Protein 4UZG (pdb70)

Secondary structure (DSSP, 8-state):
--EEES-S---TTPEEEEEEEEEEE-SEETTEEP-EEEEEEEPPPTTTEEE-TT--EEEEE-TT--EEE-EE-SSSSTTEEEEEEETTEEEEEEE-BSSS----BSS-SSEEEEEEEEEEE-TTPPPSSS--GGGEEEEEEEETT------EEEE---EEEEEEEEETTT--B----EEEEE-TTS-EEE--STT--EEE-STTPPPEE--TTSEEEEEEE-SEEEEEEEEEPPTTBPPPSS-EEEEESTT--SEETTEEEEE--EEEE-B-TTTT-

Sequence (277 aa):
GGKTVDQKTYSVGDTVKKYTITTYKNAVNYHHGTEKVYQYVIKDTMPSSASVVDLNEGSYEVTIITDGSSGNITTLTQGSEKATGKYNLLEENNNNFTITIPWAATNTPDDFFYKGINTITVTYTGVLKSGAKPGSADDLPENTNIATINPNTSSNDDPGQKVTVVRDGQITIKKIDGSTKASSLQGAIFVLKNATGQFLNFNDTNNVEWGTEANATEYTTGADGIITITGLKEGTYYLVEKKAPLGYNLLDNSQKVILGDGATDTTNSDNNLLVNPTVENNKGTELPS

Nearest PDB structures (foldseek):
  4uzg-assembly1_A  TM=1.004E+00  e=1.609E-53  Streptococcus agalactiae A909
  5xcc-assembly2_B  TM=6.336E-01  e=1.782E-15  Clostridium perfringens str. 13
  6ixy-assembly3_C  TM=6.027E-01  e=1.890E-13  Clostridium perfringens SM101
  5j4m-assembly3_C  TM=4.408E-01  e=1.043E-0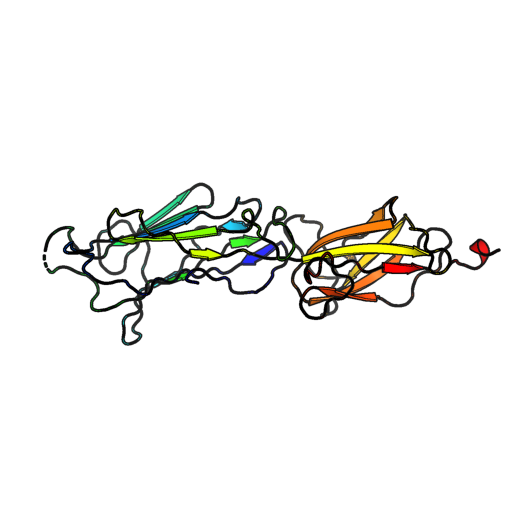8  Lacticaseibacillus rhamnosus GG
  5hts-assembly1_A  TM=4.234E-01  e=7.666E-09  Lacticaseibacillus rhamnosus GG

Organism: Streptococcus agalactiae serotype Ia (strain ATCC 27591 / A909 / CDC SS700) (NCBI:txid205921)

CATH classification: 2.60.40.740 (+1 more: 2.60.40.10)

Structure (mmCIF, N/CA/C/O backbone):
data_4UZG
#
_entry.id   4UZG
#
_cell.length_a   47.640
_cell.length_b   53.920
_cell.length_c   54.770
_cell.angle_alpha   90.00
_cell.angle_beta   90.97
_cell.angle_gamma   90.00
#
_symmetry.space_group_name_H-M   'P 1 21 1'
#
loop_
_entity.id
_entity.type
_entity.pdbx_description
1 polymer 'SURFACE PROTEIN SPB1'
2 non-polymer 1,2-ETHANEDIOL
3 non-polymer 'CALCIUM ION'
4 water water
#
loop_
_atom_site.group_PDB
_atom_site.id
_atom_site.type_symbol
_atom_site.label_atom_id
_atom_site.label_alt_id
_atom_site.label_comp_id
_atom_site.label_asym_id
_atom_site.label_entity_id
_atom_site.label_seq_id
_atom_site.pdbx_PDB_ins_code
_atom_site.Cartn_x
_atom_site.Cartn_y
_atom_site.Cartn_z
_atom_site.occupancy
_atom_site.B_iso_or_equiv
_atom_site.auth_seq_id
_atom_site.auth_comp_id
_atom_site.auth_asym_id
_atom_site.auth_atom_id
_atom_site.pdbx_PDB_model_num
ATOM 1 N N . GLY A 1 2 ? 29.863 15.419 46.469 1.00 32.71 185 GLY A N 1
ATOM 2 C CA . GLY A 1 2 ? 31.003 15.178 45.606 1.00 24.07 185 GLY A CA 1
ATOM 3 C C . GLY A 1 2 ? 30.644 15.238 44.132 1.00 17.64 185 GLY A C 1
ATOM 4 O O . GLY A 1 2 ? 29.654 15.868 43.750 1.00 19.74 185 GLY A O 1
ATOM 7 N N . GLY A 1 3 ? 31.466 14.584 43.312 1.00 15.30 186 GLY A N 1
ATOM 8 C CA . GLY A 1 3 ? 31.330 14.582 41.856 1.00 11.94 186 GLY A CA 1
ATOM 9 C C . GLY A 1 3 ? 30.335 13.586 41.293 1.00 10.59 186 GLY A C 1
ATOM 10 O O . GLY A 1 3 ? 30.097 13.568 40.106 1.00 15.99 186 GLY A O 1
ATOM 14 N N . LYS A 1 4 ? 29.739 12.767 42.139 1.00 7.25 187 LYS A N 1
ATOM 15 C CA . LYS A 1 4 ? 28.674 11.867 41.736 1.00 6.53 187 LYS A CA 1
ATOM 16 C C . LYS A 1 4 ? 27.483 12.179 42.643 1.00 6.79 187 LYS A C 1
ATOM 17 O O . LYS A 1 4 ? 27.607 12.111 43.871 1.00 8.10 187 LYS A O 1
ATOM 36 N N . THR A 1 5 ? 26.352 12.530 42.036 1.00 6.91 188 THR A N 1
ATOM 37 C CA . THR A 1 5 ? 25.159 12.925 42.784 1.00 7.07 188 THR A CA 1
ATOM 38 C C . THR A 1 5 ? 23.918 12.248 42.223 1.00 7.26 188 THR A C 1
ATOM 39 O O . THR A 1 5 ? 23.941 11.708 41.110 1.00 7.61 188 THR A O 1
ATOM 50 N N . VAL A 1 6 ? 22.851 12.260 43.020 1.00 7.27 189 VAL A N 1
ATOM 51 C CA . VAL A 1 6 ? 21.533 11.803 42.596 1.00 7.08 189 VAL A CA 1
ATOM 52 C C . VAL A 1 6 ? 20.540 12.942 42.777 1.00 7.61 189 VAL A C 1
ATOM 53 O O . VAL A 1 6 ? 20.792 13.877 43.551 1.00 8.92 189 VAL A O 1
ATOM 66 N N . ASP A 1 7 ? 19.386 12.836 42.118 1.00 7.35 190 ASP A N 1
ATOM 67 C CA . ASP A 1 7 ? 18.450 13.928 42.053 1.00 7.30 190 ASP A CA 1
ATOM 68 C C . ASP A 1 7 ? 17.536 14.084 43.261 1.00 8.06 190 ASP A C 1
ATOM 69 O O . ASP A 1 7 ? 16.927 15.137 43.400 1.00 10.49 190 ASP A O 1
ATOM 78 N N . GLN A 1 8 ? 17.417 13.071 44.111 1.00 7.58 191 GLN A N 1
ATOM 79 C CA . GLN A 1 8 ? 16.544 13.151 45.288 1.00 7.65 191 GLN A CA 1
ATOM 80 C C . GLN A 1 8 ? 17.280 12.630 46.497 1.00 7.69 191 GLN A C 1
ATOM 81 O O . GLN A 1 8 ? 18.103 11.710 46.399 1.00 8.97 191 GLN A O 1
ATOM 95 N N . LYS A 1 9 ? 16.928 13.147 47.672 1.00 8.08 192 LYS A N 1
ATOM 96 C CA . LYS A 1 9 ? 17.512 12.688 48.918 1.00 8.84 192 LYS A CA 1
ATOM 97 C C . LYS A 1 9 ? 17.108 11.253 49.268 1.00 8.27 192 LYS A C 1
ATOM 98 O O . LYS A 1 9 ? 17.875 10.519 49.886 1.00 9.25 192 LYS A O 1
ATOM 117 N N . THR A 1 10 ? 15.883 10.875 48.907 1.00 6.64 193 THR A N 1
ATOM 118 C CA . THR A 1 10 ? 15.365 9.523 49.122 1.00 6.34 193 THR A CA 1
ATOM 119 C C . THR A 1 10 ? 14.446 9.163 47.982 1.00 5.74 193 THR A C 1
ATOM 120 O O . THR A 1 10 ? 13.975 10.030 47.230 1.00 6.43 193 THR A O 1
ATOM 131 N N . TYR A 1 11 ? 14.157 7.871 47.884 1.00 5.67 194 TYR A N 1
ATOM 132 C CA . TYR A 1 11 ? 13.333 7.296 46.834 1.00 5.51 194 TYR A CA 1
ATOM 133 C C . TYR A 1 11 ? 12.449 6.211 47.412 1.00 5.46 194 TYR A C 1
ATOM 134 O O . TYR A 1 11 ? 12.753 5.643 48.454 1.00 6.47 194 TYR A O 1
ATOM 152 N N . SER A 1 12 ? 11.379 5.893 46.707 1.00 5.29 195 SER A N 1
ATOM 153 C CA . SER A 1 12 ? 10.656 4.641 46.910 1.00 5.29 195 SER A CA 1
ATOM 154 C C . SER A 1 12 ? 11.171 3.599 45.930 1.00 5.19 195 SER A C 1
ATOM 155 O O . SER A 1 12 ? 11.578 3.908 44.807 1.00 5.45 195 SER A O 1
ATOM 163 N N . VAL A 1 13 ? 11.133 2.334 46.359 1.00 5.22 196 VAL A N 1
ATOM 164 C CA . VAL A 1 13 ? 11.413 1.216 45.475 1.00 5.11 196 VAL A CA 1
ATOM 165 C C . VAL A 1 13 ? 10.569 1.345 44.208 1.00 4.76 196 VAL A C 1
ATOM 166 O O . VAL A 1 13 ? 9.374 1.644 44.266 1.00 5.35 196 VAL A O 1
ATOM 179 N N . GLY A 1 14 ? 11.215 1.165 43.066 1.00 4.87 197 GLY A N 1
ATOM 180 C CA . GLY A 1 14 ? 10.618 1.335 41.755 1.00 5.48 197 GLY A CA 1
ATOM 181 C C . GLY A 1 14 ? 10.846 2.695 41.113 1.00 5.27 197 GLY A C 1
ATOM 182 O O . GLY A 1 14 ? 10.604 2.851 39.909 1.00 5.87 197 GLY A O 1
ATOM 186 N N . ASP A 1 15 ? 11.312 3.664 41.894 1.00 5.10 198 ASP A N 1
ATOM 187 C CA . ASP A 1 15 ? 11.544 5.005 41.361 1.00 6.05 198 ASP A CA 1
ATOM 188 C C . ASP A 1 15 ? 12.754 5.017 40.411 1.00 4.99 198 ASP A C 1
ATOM 189 O O . ASP A 1 15 ? 13.705 4.243 40.531 1.00 5.85 198 ASP A O 1
ATOM 198 N N . THR A 1 16 ? 12.692 5.954 39.483 1.00 5.72 199 THR A N 1
ATOM 199 C CA . THR A 1 16 ? 13.829 6.299 38.641 1.00 6.10 199 THR A CA 1
ATOM 200 C C . THR A 1 16 ? 14.773 7.204 39.430 1.00 5.90 199 THR A C 1
ATOM 201 O O . THR A 1 16 ? 14.365 8.253 39.949 1.00 7.60 199 THR A O 1
ATOM 212 N N . VAL A 1 17 ? 16.031 6.790 39.507 1.00 5.62 200 VAL A N 1
ATOM 213 C CA . VAL A 1 17 ? 17.111 7.537 40.113 1.00 5.97 200 VAL A CA 1
ATOM 214 C C . VAL A 1 17 ? 17.906 8.187 38.992 1.00 5.52 200 VAL A C 1
ATOM 215 O O . VAL A 1 17 ? 18.386 7.498 38.099 1.00 6.66 200 VAL A O 1
ATOM 228 N N A LYS A 1 18 ? 18.017 9.518 38.994 0.53 5.95 201 LYS A N 1
ATOM 229 N N B LYS A 1 18 ? 18.075 9.506 39.050 0.47 6.06 201 LYS A N 1
ATOM 230 C CA A LYS A 1 18 ? 18.875 10.190 38.013 0.53 6.31 201 LYS A CA 1
ATOM 231 C CA B LYS A 1 18 ? 18.824 10.236 38.029 0.47 7.20 201 LYS A CA 1
ATOM 232 C C A LYS A 1 18 ? 20.191 10.538 38.655 0.53 6.12 201 LYS A C 1
ATOM 233 C C B LYS A 1 18 ? 20.190 10.613 38.600 0.47 6.38 201 LYS A C 1
ATOM 234 O O A LYS A 1 18 ? 20.247 11.264 39.662 0.53 6.22 201 LYS A O 1
ATOM 235 O O B LYS A 1 18 ? 20.273 11.430 39.534 0.47 6.18 201 LYS A O 1
ATOM 272 N N . TYR A 1 19 ? 21.238 9.974 38.068 1.00 5.96 202 TYR A N 1
ATOM 273 C CA . TYR A 1 19 ? 22.609 10.177 38.491 1.00 5.69 202 TYR A CA 1
ATOM 274 C C . TYR A 1 19 ? 23.313 11.206 37.615 1.00 6.11 202 TYR A C 1
ATOM 275 O O . TYR A 1 19 ? 23.071 11.269 36.404 1.00 7.06 202 TYR A O 1
ATOM 294 N N . THR A 1 20 ? 24.213 11.968 38.227 1.00 6.19 203 THR A N 1
ATOM 295 C CA . THR A 1 20 ? 25.073 12.898 37.523 1.00 6.55 203 THR A CA 1
ATOM 296 C C . THR A 1 20 ? 26.518 12.695 37.966 1.00 6.44 203 THR A C 1
ATOM 297 O O . THR A 1 20 ? 26.805 12.740 39.163 1.00 7.89 203 THR A O 1
ATOM 308 N N . ILE A 1 21 ? 27.399 12.465 36.995 1.00 6.25 204 ILE A N 1
ATOM 309 C CA . ILE A 1 21 ? 28.837 12.397 37.233 1.00 6.49 204 ILE A CA 1
ATOM 310 C C . ILE A 1 21 ? 29.433 13.659 36.622 1.00 6.74 204 ILE A C 1
ATOM 311 O O . ILE A 1 21 ? 29.200 13.943 35.447 1.00 7.27 204 ILE A O 1
ATOM 327 N N . THR A 1 22 ? 30.204 14.405 37.392 1.00 8.55 205 THR A N 1
ATOM 328 C CA A THR A 1 22 ? 30.822 15.600 36.857 0.19 9.82 205 THR A CA 1
ATOM 329 C CA B THR A 1 22 ? 30.798 15.677 36.960 0.81 10.03 205 THR A CA 1
ATOM 330 C C . THR A 1 22 ? 32.311 15.615 37.187 1.00 10.31 205 THR A C 1
ATOM 331 O O . THR A 1 22 ? 32.749 15.242 38.290 1.00 13.91 205 THR A O 1
ATOM 352 N N . TYR A 1 23 ? 33.093 16.004 36.178 1.00 9.05 206 TYR A N 1
ATOM 353 C CA . TYR A 1 23 ? 34.543 16.061 36.271 1.00 8.71 206 TYR A CA 1
ATOM 354 C C . TYR A 1 23 ? 34.967 17.395 35.687 1.00 8.11 206 TYR A C 1
ATOM 355 O O . TYR A 1 23 ? 34.800 17.649 34.505 1.00 7.84 206 TYR A O 1
ATOM 373 N N . LYS A 1 24 ? 35.522 18.247 36.532 1.00 9.24 207 LYS A N 1
ATOM 374 C CA . LYS A 1 24 ? 35.793 19.629 36.173 1.00 11.08 207 LYS A CA 1
ATOM 375 C C . LYS A 1 24 ? 37.185 19.895 35.683 1.00 14.24 207 LYS A C 1
ATOM 376 O O . LYS A 1 24 ? 37.498 21.017 35.266 1.00 16.19 207 LYS A O 1
ATOM 395 N N . ASN A 1 25 ? 38.043 18.913 35.705 1.00 13.54 208 ASN A N 1
ATOM 396 C CA . ASN A 1 25 ? 39.417 19.248 35.361 1.00 12.96 208 ASN A CA 1
ATOM 397 C C . ASN A 1 25 ? 39.904 18.769 33.999 1.00 16.31 208 ASN A C 1
ATOM 398 O O . ASN A 1 25 ? 41.081 18.451 33.863 1.00 15.55 208 ASN A O 1
ATOM 409 N N . ALA A 1 26 ? 39.051 18.775 32.971 1.00 11.20 209 ALA A N 1
ATOM 410 C CA . ALA A 1 26 ? 39.438 18.097 31.742 1.00 9.17 209 ALA A CA 1
ATOM 411 C C . ALA A 1 26 ? 40.214 19.044 30.835 1.00 8.66 209 ALA A C 1
ATOM 412 O O . ALA A 1 26 ? 39.644 19.972 30.260 1.00 10.58 209 ALA A O 1
ATOM 419 N N . VAL A 1 27 ? 41.525 18.807 30.750 1.00 8.61 210 VAL A N 1
ATOM 420 C CA . VAL A 1 27 ? 42.446 19.612 29.955 1.00 8.77 210 VAL A CA 1
ATOM 421 C C . VAL A 1 27 ? 43.246 18.709 29.016 1.00 7.74 210 VAL A C 1
ATOM 422 O O . VAL A 1 27 ? 43.103 17.486 29.003 1.00 8.80 210 VAL A O 1
ATOM 435 N N . ASN A 1 28 ? 44.109 19.319 28.212 1.00 8.35 211 ASN A N 1
ATOM 436 C CA . ASN A 1 28 ? 44.771 18.625 27.126 1.00 8.05 211 ASN A CA 1
ATOM 437 C C . ASN A 1 28 ? 46.101 17.957 27.495 1.00 8.57 211 ASN A C 1
ATOM 438 O O . ASN A 1 28 ? 46.585 17.137 26.730 1.00 8.97 211 ASN A O 1
ATOM 449 N N . TYR A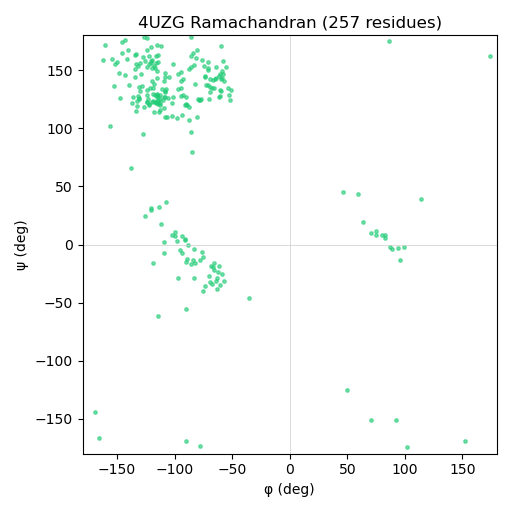 1 29 ? 46.651 18.272 28.669 1.00 12.47 212 TYR A N 1
ATOM 450 C CA . TYR A 1 29 ? 47.878 17.629 29.174 1.00 15.93 212 TYR A CA 1
ATOM 451 C C . TYR A 1 29 ? 47.714 17.131 30.611 1.00 19.51 212 TYR A C 1
ATOM 452 O O . TYR A 1 29 ? 47.019 17.737 31.418 1.00 21.05 212 TYR A O 1
ATOM 470 N N A HIS A 1 30 ? 48.378 16.016 30.911 0.59 20.81 213 HIS A N 1
ATOM 471 N N B HIS A 1 30 ? 48.349 16.009 30.922 0.41 22.62 213 HIS A N 1
ATOM 472 C CA A HIS A 1 30 ? 48.389 15.423 32.248 0.59 25.62 213 HIS A CA 1
ATOM 473 C CA B HIS A 1 30 ? 48.408 15.541 32.300 0.41 27.30 213 HIS A CA 1
ATOM 474 C C A HIS A 1 30 ? 49.830 15.054 32.548 0.59 27.14 213 HIS A C 1
ATOM 475 C C B HIS A 1 30 ? 49.796 15.044 32.592 0.41 28.18 213 HIS A C 1
ATOM 476 O O A HIS A 1 30 ? 50.373 14.129 31.940 0.59 27.12 213 HIS A O 1
ATOM 477 O O B HIS A 1 30 ? 50.258 14.042 32.044 0.41 28.57 213 HIS A O 1
ATOM 504 N N . GLY A 1 31 ? 50.459 15.787 33.463 1.00 28.12 214 GLY A N 1
ATOM 505 C CA . GLY A 1 31 ? 51.888 15.684 33.624 1.00 30.68 214 GLY A CA 1
ATOM 506 C C . GLY A 1 31 ? 52.402 16.359 32.368 1.00 32.06 214 GLY A C 1
ATOM 507 O O . GLY A 1 31 ? 51.907 17.429 31.980 1.00 33.10 214 GLY A O 1
ATOM 512 N N . THR A 1 32 ? 53.355 15.711 31.712 1.00 31.27 215 THR A N 1
ATOM 513 C CA . THR A 1 32 ? 53.897 16.189 30.446 1.00 29.66 215 THR A CA 1
ATOM 514 C C . THR A 1 32 ? 53.306 15.386 29.279 1.00 26.86 215 THR A C 1
ATOM 515 O O . THR A 1 32 ? 53.733 15.539 28.133 1.00 27.40 215 THR A O 1
ATOM 526 N N . GLU A 1 33 ? 52.312 14.546 29.569 1.00 23.55 216 GLU A N 1
ATOM 527 C CA . GLU A 1 33 ? 51.734 13.673 28.556 1.00 20.82 216 GLU A CA 1
ATOM 528 C C . GLU A 1 33 ? 50.503 14.295 27.914 1.00 15.19 216 GLU A C 1
ATOM 529 O O . GLU A 1 33 ? 49.624 14.824 28.591 1.00 15.65 216 GLU A O 1
ATOM 541 N N . LYS A 1 34 ? 50.448 14.208 26.600 1.00 12.60 217 LYS A N 1
ATOM 542 C CA . LYS A 1 34 ? 49.264 14.586 25.861 1.00 10.98 217 LYS A CA 1
ATOM 543 C C . LYS A 1 34 ? 48.092 13.707 26.304 1.00 10.32 217 LYS A C 1
ATOM 544 O O . LYS A 1 34 ? 48.238 12.477 26.397 1.00 11.22 217 LYS A O 1
ATOM 563 N N . VAL A 1 35 ? 46.939 14.328 26.573 1.00 8.92 218 VAL A N 1
ATOM 564 C CA . VAL A 1 35 ? 45.728 13.578 26.873 1.00 8.66 218 VAL A CA 1
ATOM 565 C C . VAL A 1 35 ? 44.991 13.282 25.578 1.00 8.68 218 VAL A C 1
ATOM 566 O O . VAL A 1 35 ? 44.552 14.191 24.863 1.00 10.36 218 VAL A O 1
ATOM 579 N N . TYR A 1 36 ? 44.821 11.995 25.304 1.00 8.40 219 TYR A N 1
ATOM 580 C CA . TYR A 1 36 ? 44.111 11.561 24.100 1.00 8.43 219 TYR A CA 1
ATOM 581 C C . TYR A 1 36 ? 42.737 10.940 24.409 1.00 8.03 219 TYR A C 1
ATOM 582 O O . TYR A 1 36 ? 41.967 10.696 23.477 1.00 8.67 219 TYR A O 1
ATOM 600 N N . GLN A 1 37 ? 42.409 10.717 25.684 1.00 7.59 220 GLN A N 1
ATOM 601 C CA . GLN A 1 37 ? 41.074 10.264 26.059 1.00 7.95 220 GLN A CA 1
ATOM 602 C C . GLN A 1 37 ? 40.836 10.509 27.525 1.00 7.11 220 GLN A C 1
ATOM 603 O O . GLN A 1 37 ? 41.786 10.615 28.295 1.00 7.46 220 GLN A O 1
ATOM 617 N N . TYR A 1 38 ? 39.559 10.560 27.893 1.00 6.44 221 TYR A N 1
ATOM 618 C CA . TYR A 1 38 ? 39.133 10.416 29.284 1.00 7.05 221 TYR A CA 1
ATOM 619 C C . TYR A 1 38 ? 38.251 9.183 29.375 1.00 6.58 221 TYR A C 1
ATOM 620 O O . TYR A 1 38 ? 37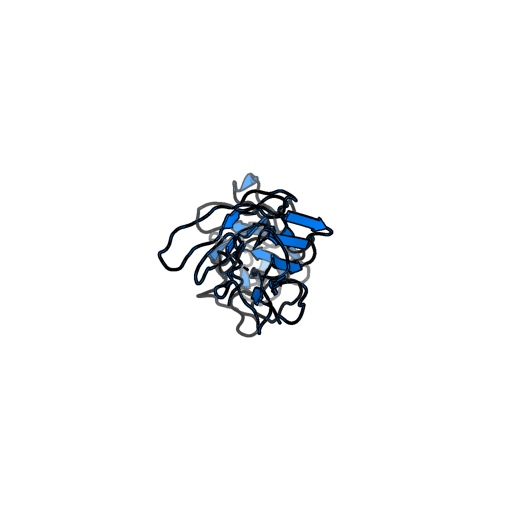.394 8.966 28.520 1.00 8.13 221 TYR A O 1
ATOM 638 N N . VAL A 1 39 ? 38.448 8.401 30.426 1.00 6.91 222 VAL A N 1
ATOM 639 C CA . VAL A 1 39 ? 37.695 7.164 30.643 1.00 6.99 222 VAL A CA 1
ATOM 640 C C . VAL A 1 39 ? 36.888 7.288 31.927 1.00 6.76 222 VAL A C 1
ATOM 641 O O . VAL A 1 39 ? 37.450 7.530 33.007 1.00 7.44 222 VAL A O 1
ATOM 654 N N . ILE A 1 40 ? 35.570 7.121 31.810 1.00 6.86 223 ILE A N 1
ATOM 655 C CA . ILE A 1 40 ? 34.645 7.169 32.933 1.00 7.16 223 ILE A CA 1
ATOM 656 C C . ILE A 1 40 ? 34.156 5.745 33.168 1.00 7.22 223 ILE A C 1
ATOM 657 O O . ILE A 1 40 ? 33.520 5.149 32.304 1.00 9.12 223 ILE A O 1
ATOM 673 N N . LYS A 1 41 ? 34.460 5.205 34.344 1.00 6.90 224 LYS A N 1
ATOM 674 C CA . LYS A 1 41 ? 34.060 3.845 34.700 1.00 7.19 224 LYS A CA 1
ATOM 675 C C . LYS A 1 41 ? 33.136 3.905 35.889 1.00 7.39 224 LYS A C 1
ATOM 676 O O . LYS A 1 41 ? 33.468 4.517 36.895 1.00 10.10 224 LYS A O 1
ATOM 695 N N . ASP A 1 42 ? 31.975 3.265 35.799 1.00 6.95 225 ASP A N 1
ATOM 696 C CA . ASP A 1 42 ? 30.973 3.336 36.877 1.00 7.12 225 ASP A CA 1
ATOM 697 C C . ASP A 1 42 ? 30.605 1.927 37.280 1.00 7.12 225 ASP A C 1
ATOM 698 O O . ASP A 1 42 ? 30.119 1.135 36.457 1.00 8.75 225 ASP A O 1
ATOM 707 N N . THR A 1 43 ? 30.885 1.602 38.542 1.00 6.93 226 THR A N 1
ATOM 708 C CA . THR A 1 43 ? 30.503 0.318 39.107 1.00 8.00 226 THR A CA 1
ATOM 709 C C . THR A 1 43 ? 29.257 0.570 39.972 1.00 6.65 226 THR A C 1
ATOM 710 O O . THR A 1 43 ? 29.329 1.234 41.003 1.00 7.25 226 THR A O 1
ATOM 721 N N . MET A 1 44 ? 28.132 0.054 39.500 1.00 6.74 227 MET A N 1
ATOM 722 C CA . MET A 1 44 ? 26.842 0.218 40.156 1.00 6.76 227 MET A CA 1
ATOM 723 C C . MET A 1 44 ? 26.680 -0.823 41.250 1.00 7.43 227 MET A C 1
ATOM 724 O O . MET A 1 44 ? 27.382 -1.835 41.270 1.00 8.13 227 MET A O 1
ATOM 738 N N . PRO A 1 45 ? 25.707 -0.614 42.146 1.00 7.82 228 PRO A N 1
ATOM 739 C CA . PRO A 1 45 ? 25.260 -1.687 43.038 1.00 8.84 228 PRO A CA 1
ATOM 740 C C . PRO A 1 45 ? 24.741 -2.853 42.202 1.00 7.96 228 PRO A C 1
ATOM 741 O O . PRO A 1 45 ? 24.583 -2.779 40.985 1.00 8.24 228 PRO A O 1
ATOM 752 N N . SER A 1 46 ? 24.477 -3.960 42.867 1.00 8.65 229 SER A N 1
ATOM 753 C CA A SER A 1 46 ? 23.829 -5.062 42.186 0.21 9.09 229 SER A CA 1
ATOM 754 C CA B SER A 1 46 ? 23.795 -5.073 42.232 0.79 9.27 229 SER A CA 1
ATOM 755 C C . SER A 1 46 ? 22.520 -4.583 41.546 1.00 8.23 229 SER A C 1
ATOM 756 O O . SER A 1 46 ? 21.831 -3.692 42.068 1.00 7.56 229 SER A O 1
ATOM 771 N N . ALA A 1 47 ? 22.143 -5.219 40.436 1.00 8.18 230 ALA A N 1
ATOM 772 C CA . ALA A 1 47 ? 20.907 -4.879 39.758 1.00 8.68 230 ALA A CA 1
ATOM 773 C C . ALA A 1 47 ? 19.671 -5.209 40.615 1.00 8.39 230 ALA A C 1
ATOM 774 O O . ALA A 1 47 ? 18.581 -4.714 40.319 1.00 9.08 230 ALA A O 1
ATOM 781 N N . SER A 1 48 ? 19.840 -6.022 41.664 1.00 8.70 231 SER A N 1
ATOM 782 C CA . SER A 1 48 ? 18.765 -6.278 42.622 1.00 9.65 231 SER A CA 1
ATOM 783 C C . SER A 1 48 ? 18.565 -5.104 43.590 1.00 8.47 231 SER A C 1
ATOM 784 O O . SER A 1 48 ? 17.624 -5.130 44.387 1.00 9.54 231 SER A O 1
ATOM 792 N N . VAL A 1 49 ? 19.444 -4.111 43.524 1.00 7.81 232 VAL A N 1
ATOM 793 C CA . VAL A 1 49 ? 19.422 -2.922 44.369 1.00 7.45 232 VAL A CA 1
ATOM 794 C C . VAL A 1 49 ? 19.146 -1.672 43.536 1.00 6.28 232 VAL A C 1
ATOM 795 O O . VAL A 1 49 ? 18.168 -0.958 43.795 1.00 6.89 232 VAL A O 1
ATOM 808 N N . VAL A 1 50 ? 20.016 -1.346 42.568 1.00 6.38 233 VAL A N 1
ATOM 809 C CA . VAL A 1 50 ? 19.690 -0.324 41.577 1.00 6.62 233 VAL A CA 1
ATOM 810 C C . VAL A 1 50 ? 20.038 -0.899 40.214 1.00 6.07 233 VAL A C 1
ATOM 811 O O . VAL A 1 50 ? 21.197 -1.260 39.959 1.00 7.01 233 VAL A O 1
ATOM 824 N N . ASP A 1 51 ? 19.043 -1.012 39.348 1.00 5.96 234 ASP A N 1
ATOM 825 C CA . ASP A 1 51 ? 19.198 -1.588 38.017 1.00 5.80 234 ASP A CA 1
ATOM 826 C C . ASP A 1 51 ? 19.472 -0.455 37.033 1.00 5.93 234 ASP A C 1
ATOM 827 O O . ASP A 1 51 ? 18.614 0.400 36.798 1.00 6.28 234 ASP A O 1
ATOM 836 N N . LEU A 1 52 ? 20.688 -0.424 36.514 1.00 5.72 235 LEU A N 1
ATOM 837 C CA . LEU A 1 52 ? 21.082 0.571 35.522 1.00 5.70 235 LEU A CA 1
ATOM 838 C C . LEU A 1 52 ? 20.122 0.570 34.343 1.00 5.55 235 LEU A C 1
ATOM 839 O O . LEU A 1 52 ? 19.823 -0.501 33.795 1.00 6.07 235 LEU A O 1
ATOM 855 N N . ASN A 1 53 ? 19.687 1.745 33.894 1.00 5.65 236 ASN A N 1
ATOM 856 C CA . ASN A 1 53 ? 19.007 1.852 32.606 1.00 5.87 236 ASN A CA 1
ATOM 857 C C . ASN A 1 53 ? 20.040 2.006 31.498 1.00 6.11 236 ASN A C 1
ATOM 858 O O . ASN A 1 53 ? 20.547 3.091 31.245 1.00 6.61 236 ASN A O 1
ATOM 869 N N . GLU A 1 54 ? 20.371 0.903 30.860 1.00 5.92 237 GLU A N 1
ATOM 870 C CA . GLU A 1 54 ? 21.314 0.964 29.771 1.00 6.33 237 GLU A CA 1
ATOM 871 C C . GLU A 1 54 ? 20.782 1.909 28.710 1.00 6.80 237 GLU A C 1
ATOM 872 O O . GLU A 1 54 ? 19.564 2.079 28.525 1.00 7.95 237 GLU A O 1
ATOM 884 N N . GLY A 1 55 ? 21.718 2.586 28.059 1.00 7.82 238 GLY A N 1
ATOM 885 C CA . GLY A 1 55 ? 21.371 3.510 27.006 1.00 9.07 238 GLY A CA 1
ATOM 886 C C . GLY A 1 55 ? 20.775 4.833 27.459 1.00 8.41 238 GLY A C 1
ATOM 887 O O . GLY A 1 55 ? 20.290 5.598 26.625 1.00 10.71 238 GLY A O 1
ATOM 891 N N . SER A 1 56 ? 20.821 5.151 28.755 1.00 7.00 239 SER A N 1
ATOM 892 C CA . SER A 1 56 ? 20.152 6.352 29.269 1.00 7.12 239 SER A CA 1
ATOM 893 C C . SER A 1 56 ? 21.073 7.579 29.342 1.00 7.22 239 SER A C 1
ATOM 894 O O . SER A 1 56 ? 20.670 8.605 29.869 1.00 8.02 239 SER A O 1
ATOM 902 N N . TYR A 1 57 ? 22.285 7.475 28.818 1.00 7.42 240 TYR A N 1
ATOM 903 C CA . TYR A 1 57 ? 23.300 8.523 29.032 1.00 7.45 240 TYR A CA 1
ATOM 904 C C . TYR A 1 57 ? 23.048 9.787 28.244 1.00 7.86 240 TYR A C 1
ATOM 905 O O . TYR A 1 57 ? 22.598 9.757 27.092 1.00 9.32 240 TYR A O 1
ATOM 923 N N . GLU A 1 58 ? 23.400 10.899 28.871 1.00 7.37 241 GLU A N 1
ATOM 924 C CA . GLU A 1 58 ? 23.633 12.151 28.169 1.00 7.85 241 GLU A CA 1
ATOM 925 C C . GLU A 1 58 ? 25.051 12.564 28.562 1.00 7.25 241 GLU A C 1
ATOM 926 O O . GLU A 1 58 ? 25.347 12.711 29.753 1.00 8.10 241 GLU A O 1
ATOM 938 N N . VAL A 1 59 ? 25.903 12.745 27.559 1.00 7.32 242 VAL A N 1
ATOM 939 C CA . VAL A 1 59 ? 27.314 13.015 27.779 1.00 6.80 242 VAL A CA 1
ATOM 940 C C . VAL A 1 59 ? 27.625 14.379 27.163 1.00 7.15 242 VAL A C 1
ATOM 941 O O . VAL A 1 59 ? 27.410 14.574 25.968 1.00 7.68 242 VAL A O 1
ATOM 954 N N . THR A 1 60 ? 28.135 15.304 27.971 1.00 6.65 243 THR A N 1
ATOM 955 C CA . THR A 1 60 ? 28.442 16.636 27.494 1.00 7.03 243 THR A CA 1
ATOM 956 C C . THR A 1 60 ? 29.821 17.096 27.951 1.00 6.36 243 THR A C 1
ATOM 957 O O . THR A 1 60 ? 30.355 16.658 28.981 1.00 6.70 243 THR A O 1
ATOM 968 N N . ILE A 1 61 ? 30.351 18.026 27.165 1.00 6.34 244 ILE A N 1
ATOM 969 C CA A ILE A 1 61 ? 31.561 18.759 27.475 0.37 6.58 244 ILE A CA 1
ATOM 970 C CA B ILE A 1 61 ? 31.556 18.758 27.499 0.63 6.51 244 ILE A CA 1
ATOM 971 C C . ILE A 1 61 ? 31.170 20.232 27.543 1.00 6.69 244 ILE A C 1
ATOM 972 O O . ILE A 1 61 ? 30.617 20.765 26.579 1.00 8.14 244 ILE A O 1
ATOM 1003 N N . THR A 1 62 ? 31.467 20.892 28.656 1.00 6.59 245 THR A N 1
ATOM 1004 C CA . THR A 1 62 ? 31.145 22.312 28.840 1.00 6.60 245 THR A CA 1
ATOM 1005 C C . THR A 1 62 ? 32.445 23.076 29.055 1.00 8.05 245 THR A C 1
ATOM 1006 O O . THR A 1 62 ? 33.227 22.743 29.953 1.00 8.64 245 THR A O 1
ATOM 1017 N N . ASP A 1 63 ? 32.681 24.069 28.220 1.00 8.90 246 ASP A N 1
ATOM 1018 C CA . ASP A 1 63 ? 33.915 24.817 28.282 1.00 11.91 246 ASP A CA 1
ATOM 1019 C C . ASP A 1 63 ? 33.796 25.934 29.300 1.00 13.28 246 ASP A C 1
ATOM 1020 O O . ASP A 1 63 ? 32.764 26.099 29.948 1.00 12.53 246 ASP A O 1
ATOM 1029 N N . GLY A 1 64 ? 34.874 26.683 29.470 1.00 16.57 247 GLY A N 1
ATOM 1030 C CA . GLY A 1 64 ? 34.933 27.675 30.526 1.00 18.52 247 GLY A CA 1
ATOM 1031 C C . GLY A 1 64 ? 33.963 28.829 30.332 1.00 18.45 247 GLY A C 1
ATOM 1032 O O . GLY A 1 64 ? 33.684 29.552 31.280 1.00 20.90 247 GLY A O 1
ATOM 1036 N N . SER A 1 65 ? 33.481 29.030 29.113 1.00 15.34 248 SER A N 1
ATOM 1037 C CA A SER A 1 65 ? 32.515 30.097 28.874 0.35 14.82 248 SER A CA 1
ATOM 1038 C CA B SER A 1 65 ? 32.511 30.076 28.787 0.65 14.04 248 SER A CA 1
ATOM 1039 C C . SER A 1 65 ? 31.066 29.610 28.939 1.00 13.06 248 SER A C 1
ATOM 1040 O O . SER A 1 65 ? 30.140 30.407 28.816 1.00 13.87 248 SER A O 1
ATOM 1055 N N . GLY A 1 66 ? 30.869 28.315 29.151 1.00 11.68 249 GLY A N 1
ATOM 1056 C CA . GLY A 1 66 ? 29.528 27.742 29.242 1.00 10.59 249 GLY A CA 1
ATOM 1057 C C . GLY A 1 66 ? 29.031 27.077 27.968 1.00 8.64 249 GLY A C 1
ATOM 1058 O O . GLY A 1 66 ? 27.925 26.518 27.950 1.00 8.97 249 GLY A O 1
ATOM 1062 N N . ASN A 1 67 ? 29.823 27.116 26.907 1.00 7.88 250 ASN A N 1
ATOM 1063 C CA . ASN A 1 67 ? 29.440 26.437 25.694 1.00 8.03 250 ASN A CA 1
ATOM 1064 C C . ASN A 1 67 ? 29.397 24.924 25.912 1.00 7.54 250 ASN A C 1
ATOM 1065 O O . ASN A 1 67 ? 30.312 24.357 26.508 1.00 9.01 250 ASN A O 1
ATOM 1076 N N . ILE A 1 68 ? 28.337 24.288 25.428 1.00 6.97 251 ILE A N 1
ATOM 1077 C CA . ILE A 1 68 ? 28.123 22.856 25.600 1.00 7.42 251 ILE A CA 1
ATOM 1078 C C . ILE A 1 68 ? 28.259 22.120 24.280 1.00 6.86 251 ILE A C 1
ATOM 1079 O O . ILE A 1 68 ? 27.703 22.539 23.249 1.00 7.67 251 ILE A O 1
ATOM 1095 N N . THR 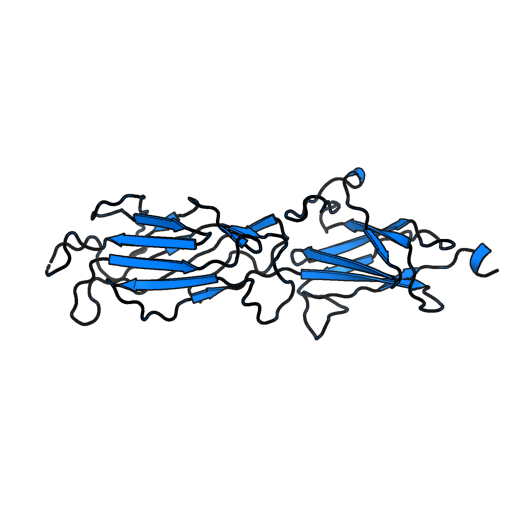A 1 69 ? 28.995 21.016 24.308 1.00 7.06 252 THR A N 1
ATOM 1096 C CA . THR A 1 69 ? 29.020 20.067 23.210 1.00 7.28 252 THR A CA 1
ATOM 1097 C C . THR A 1 69 ? 28.362 18.786 23.713 1.00 7.58 252 THR A C 1
ATOM 1098 O O . THR A 1 69 ? 28.813 18.200 24.687 1.00 7.50 252 THR A O 1
ATOM 1109 N N . THR A 1 70 ? 27.280 18.373 23.073 1.00 9.15 253 THR A N 1
ATOM 1110 C CA . THR A 1 70 ? 26.616 17.118 23.406 1.00 9.51 253 THR A CA 1
ATOM 1111 C C . THR A 1 70 ? 27.207 16.017 22.532 1.00 10.24 253 THR A C 1
ATOM 1112 O O . THR A 1 70 ? 27.133 16.103 21.305 1.00 12.66 253 THR A O 1
ATOM 1123 N N . LEU A 1 71 ? 27.791 14.991 23.163 1.00 8.64 254 LEU A N 1
ATOM 1124 C CA . LEU A 1 71 ? 28.481 13.931 22.430 1.00 9.18 254 LEU A CA 1
ATOM 1125 C C . LEU A 1 71 ? 27.500 12.859 21.989 1.00 9.50 254 LEU A C 1
ATOM 1126 O O . LEU A 1 71 ? 26.456 12.657 22.611 1.00 10.88 254 LEU A O 1
ATOM 1142 N N . THR A 1 72 ? 27.845 12.183 20.901 1.00 9.90 255 THR A N 1
ATOM 1143 C CA . THR A 1 72 ? 27.083 11.053 20.423 1.00 11.05 255 THR A CA 1
ATOM 1144 C C . THR A 1 72 ? 27.925 9.783 20.444 1.00 10.91 255 THR A C 1
ATOM 1145 O O . THR A 1 72 ? 29.145 9.816 20.343 1.00 10.88 255 THR A O 1
ATOM 1156 N N . GLN A 1 73 ? 27.240 8.650 20.559 1.00 11.68 256 GLN A N 1
ATOM 1157 C CA . GLN A 1 73 ? 27.904 7.366 20.721 1.00 12.79 256 GLN A CA 1
ATOM 1158 C C . GLN A 1 73 ? 28.568 6.877 19.428 1.00 12.64 256 GLN A C 1
ATOM 1159 O O . GLN A 1 73 ? 27.979 6.976 18.352 1.00 15.52 256 GLN A O 1
ATOM 1173 N N . GLY A 1 74 ? 29.790 6.353 19.548 1.00 13.58 257 GLY A N 1
ATOM 1174 C CA . GLY A 1 74 ? 30.507 5.767 18.414 1.00 15.09 257 GLY A CA 1
ATOM 1175 C C . GLY A 1 74 ? 31.929 5.381 18.798 1.00 15.90 257 GLY A C 1
ATOM 1176 O O . GLY A 1 74 ? 32.462 5.861 19.804 1.00 14.74 257 GLY A O 1
ATOM 1180 N N . SER A 1 75 ? 32.555 4.520 17.991 1.00 17.38 258 SER A N 1
ATOM 1181 C CA . SER A 1 75 ? 33.916 4.052 18.295 1.00 18.71 258 SER A CA 1
ATOM 1182 C C . SER A 1 75 ? 35.020 4.860 17.624 1.00 17.64 258 SER A C 1
ATOM 1183 O O . SER A 1 75 ? 36.210 4.649 17.911 1.00 18.95 258 SER A O 1
ATOM 1191 N N . GLU A 1 76 ? 34.644 5.775 16.733 1.00 17.90 259 GLU A N 1
ATOM 1192 C CA . GLU A 1 76 ? 35.635 6.587 16.030 1.00 19.06 259 GLU A CA 1
ATOM 1193 C C . GLU A 1 76 ? 36.354 7.591 16.936 1.00 15.37 259 GLU A C 1
ATOM 1194 O O . GLU A 1 76 ? 35.770 8.168 17.884 1.00 14.97 259 GLU A O 1
ATOM 1206 N N . LYS A 1 77 ? 37.641 7.753 16.652 1.00 15.35 260 LYS A N 1
ATOM 1207 C CA . LYS A 1 77 ? 38.501 8.668 17.367 1.00 15.61 260 LYS A CA 1
ATOM 1208 C C . LYS A 1 77 ? 38.331 10.046 16.735 1.00 13.40 260 LYS A C 1
ATOM 1209 O O . LYS A 1 77 ? 39.152 10.482 15.919 1.00 14.73 260 LYS A O 1
ATOM 1228 N N . ALA A 1 78 ? 37.248 10.721 17.112 1.00 12.46 261 ALA A N 1
ATOM 1229 C CA . ALA A 1 78 ? 36.820 11.937 16.433 1.00 11.30 261 ALA A CA 1
ATOM 1230 C C . ALA A 1 78 ? 36.059 12.860 17.378 1.00 10.48 261 ALA A C 1
ATOM 1231 O O . ALA A 1 78 ? 35.473 12.422 18.380 1.00 10.91 261 ALA A O 1
ATOM 1238 N N . THR A 1 79 ? 36.068 14.153 17.042 1.00 10.26 262 THR A N 1
ATOM 1239 C CA . THR A 1 79 ? 35.395 15.138 17.849 1.00 9.69 262 THR A CA 1
ATOM 1240 C C . THR A 1 79 ? 33.901 14.834 17.979 1.00 9.58 262 THR A C 1
ATOM 1241 O O . THR A 1 79 ? 33.255 14.306 17.069 1.00 10.62 262 THR A O 1
ATOM 1252 N N . GLY A 1 80 ? 33.363 15.110 19.161 1.00 9.61 263 GLY A N 1
ATOM 1253 C CA . GLY A 1 80 ? 31.946 14.975 19.384 1.00 10.17 263 GLY A CA 1
ATOM 1254 C C . GLY A 1 80 ? 31.467 13.578 19.704 1.00 9.72 263 GLY A C 1
ATOM 1255 O O . GLY A 1 80 ? 30.253 13.380 19.748 1.00 10.63 263 GLY A O 1
ATOM 1259 N N . LYS A 1 81 ? 32.377 12.635 19.917 1.00 9.60 264 LYS A N 1
ATOM 1260 C CA . LYS A 1 81 ? 32.035 11.214 20.097 1.00 9.52 264 LYS A CA 1
ATOM 1261 C C . LYS A 1 81 ? 32.344 10.682 21.489 1.00 8.86 264 LYS A C 1
ATOM 1262 O O . LYS A 1 81 ? 33.243 11.186 22.177 1.00 8.91 264 LYS A O 1
ATOM 1281 N N . TYR A 1 82 ? 31.653 9.608 21.856 1.00 9.20 265 TYR A N 1
ATOM 1282 C CA . TYR A 1 82 ? 32.069 8.793 22.989 1.00 8.48 265 TYR A CA 1
ATOM 1283 C C . TYR A 1 82 ? 31.791 7.343 22.671 1.00 8.56 265 TYR A C 1
ATOM 1284 O O . TYR A 1 82 ? 30.802 7.031 22.021 1.00 10.10 265 TYR A O 1
ATOM 1302 N N . ASN A 1 83 ? 32.661 6.465 23.160 1.00 8.71 266 ASN A N 1
ATOM 1303 C CA . ASN A 1 83 ? 32.463 5.032 23.054 1.00 9.82 266 ASN A CA 1
ATOM 1304 C C . ASN A 1 83 ? 31.863 4.508 24.345 1.00 8.45 266 ASN A C 1
ATOM 1305 O O . ASN A 1 83 ? 32.141 5.029 25.420 1.00 10.20 266 ASN A O 1
ATOM 1316 N N . LEU A 1 84 ? 31.020 3.490 24.248 1.00 9.32 267 LEU A N 1
ATOM 1317 C CA . LEU A 1 84 ? 30.299 2.927 25.383 1.00 8.76 267 LEU A CA 1
ATOM 1318 C C . LEU A 1 84 ? 30.499 1.419 25.443 1.00 8.85 267 LEU A C 1
ATOM 1319 O O . LEU A 1 84 ? 30.353 0.726 24.433 1.00 10.63 267 LEU A O 1
ATOM 1335 N N . LEU A 1 85 ? 30.746 0.919 26.649 1.00 8.78 268 LEU A N 1
ATOM 1336 C CA . LEU A 1 85 ? 30.706 -0.508 26.934 1.00 9.44 268 LEU A CA 1
ATOM 1337 C C . LEU A 1 85 ? 29.853 -0.707 28.173 1.00 8.42 268 LEU A C 1
ATOM 1338 O O . LEU A 1 85 ? 30.100 -0.109 29.208 1.00 10.77 268 LEU A O 1
ATOM 1354 N N . GLU A 1 86 ? 28.838 -1.559 28.066 1.00 8.48 269 GLU A N 1
ATOM 1355 C CA . GLU A 1 86 ? 27.955 -1.914 29.186 1.00 8.69 269 GLU A CA 1
ATOM 1356 C C . GLU A 1 86 ? 28.046 -3.395 29.466 1.00 9.30 269 GLU A C 1
ATOM 1357 O O . GLU A 1 86 ? 27.922 -4.202 28.550 1.00 11.69 269 GLU A O 1
ATOM 1369 N N . GLU A 1 87 ? 28.269 -3.757 30.719 1.00 9.18 270 GLU A N 1
ATOM 1370 C CA . GLU A 1 87 ? 28.328 -5.154 31.109 1.00 10.90 270 GLU A CA 1
ATOM 1371 C C . GLU A 1 87 ? 27.928 -5.261 32.568 1.00 9.86 270 GLU A C 1
ATOM 1372 O O . GLU A 1 87 ? 28.390 -4.489 33.397 1.00 9.52 270 GLU A O 1
ATOM 1384 N N . ASN A 1 88 ? 27.110 -6.253 32.883 1.00 11.02 271 ASN A N 1
ATOM 1385 C CA A ASN A 1 88 ? 26.793 -6.653 34.254 0.46 12.19 271 ASN A CA 1
ATOM 1386 C CA B ASN A 1 88 ? 26.927 -6.629 34.282 0.54 11.78 271 ASN A CA 1
ATOM 1387 C C . ASN A 1 88 ? 26.398 -5.485 35.156 1.00 9.93 271 ASN A C 1
ATOM 1388 O O . ASN A 1 88 ? 26.803 -5.371 36.315 1.00 10.97 271 ASN A O 1
ATOM 1409 N N . ASN A 1 89 ? 25.525 -4.654 34.611 1.00 8.20 272 ASN A N 1
ATOM 1410 C CA . ASN A 1 89 ? 24.907 -3.526 35.319 1.00 7.25 272 ASN A CA 1
ATOM 1411 C C . ASN A 1 89 ? 25.829 -2.336 35.516 1.00 7.04 272 ASN A C 1
ATOM 1412 O O . ASN A 1 89 ? 25.465 -1.383 36.205 1.00 6.77 272 ASN A O 1
ATOM 1423 N N . ASN A 1 90 ? 27.004 -2.395 34.893 1.00 6.91 273 ASN A N 1
ATOM 1424 C CA . ASN A 1 90 ? 28.018 -1.353 34.961 1.00 7.05 273 ASN A CA 1
ATOM 1425 C C . ASN A 1 90 ? 28.227 -0.733 33.581 1.00 7.05 273 ASN A C 1
ATOM 1426 O O . ASN A 1 90 ? 27.748 -1.266 32.566 1.00 8.04 273 ASN A O 1
ATOM 1437 N N . PHE A 1 91 ? 29.002 0.354 33.507 1.00 7.00 274 PHE A N 1
ATOM 1438 C CA . PHE A 1 91 ? 29.353 0.914 32.215 1.00 6.48 274 PHE A CA 1
ATOM 1439 C C . PHE A 1 91 ? 30.714 1.590 32.254 1.00 6.63 274 PHE A C 1
ATOM 1440 O O . PHE A 1 91 ? 31.182 2.030 33.308 1.00 7.44 274 PHE A O 1
ATOM 1457 N N . THR A 1 92 ? 31.307 1.693 31.066 1.00 6.35 275 THR A N 1
ATOM 1458 C CA . THR A 1 92 ? 32.502 2.463 30.820 1.00 6.91 275 THR A CA 1
ATOM 1459 C C . THR A 1 92 ? 32.275 3.312 29.584 1.00 7.14 275 THR A C 1
ATOM 1460 O O . THR A 1 92 ? 31.901 2.795 28.535 1.00 8.25 275 THR A O 1
ATOM 1471 N N . ILE A 1 93 ? 32.528 4.611 29.721 1.00 7.01 276 ILE A N 1
ATOM 1472 C CA . ILE A 1 93 ? 32.450 5.563 28.630 1.00 6.79 276 ILE A CA 1
ATOM 1473 C C . ILE A 1 93 ? 33.850 6.101 28.363 1.00 7.52 276 ILE A C 1
ATOM 1474 O O . ILE A 1 93 ? 34.519 6.559 29.281 1.00 8.06 276 ILE A O 1
ATOM 1490 N N . THR A 1 94 ? 34.291 6.037 27.110 1.00 7.17 277 THR A N 1
ATOM 1491 C CA . THR A 1 94 ? 35.607 6.539 26.726 1.00 7.72 277 THR A CA 1
ATOM 1492 C C . THR A 1 94 ? 35.385 7.689 25.763 1.00 7.90 277 THR A C 1
ATOM 1493 O O . THR A 1 94 ? 34.756 7.522 24.729 1.00 9.82 277 THR A O 1
ATOM 1504 N N . ILE A 1 95 ? 35.908 8.861 26.121 1.00 7.13 278 ILE A N 1
ATOM 1505 C CA . ILE A 1 95 ? 35.735 10.063 25.317 1.00 7.12 278 ILE A CA 1
ATOM 1506 C C . ILE A 1 95 ? 37.085 10.367 24.633 1.00 7.61 278 ILE A C 1
ATOM 1507 O O . ILE A 1 95 ? 38.046 10.753 25.289 1.00 7.50 278 ILE A O 1
ATOM 1523 N N . PRO A 1 96 ? 37.171 10.188 23.310 1.00 7.73 279 PRO A N 1
ATOM 1524 C CA . PRO A 1 96 ? 38.417 10.560 22.631 1.00 8.47 279 PRO A CA 1
ATOM 1525 C C . PRO A 1 96 ? 38.621 12.077 22.728 1.00 7.47 279 PRO A C 1
ATOM 1526 O O . PRO A 1 96 ? 37.671 12.852 22.623 1.00 8.28 279 PRO A O 1
ATOM 1537 N N . TRP A 1 97 ? 39.873 12.475 22.906 1.00 7.67 280 TRP A N 1
ATOM 1538 C CA . TRP A 1 97 ? 40.204 13.858 23.238 1.00 7.52 280 TRP A CA 1
ATOM 1539 C C . TRP A 1 97 ? 41.088 14.506 22.177 1.00 8.44 280 TRP A C 1
ATOM 1540 O O . TRP A 1 97 ? 41.234 15.731 22.147 1.00 8.85 280 TRP A O 1
ATOM 1561 N N . ALA A 1 98 ? 41.686 13.687 21.317 1.00 9.02 281 ALA A N 1
ATOM 1562 C CA . ALA A 1 98 ? 42.577 14.183 20.274 1.00 10.33 281 ALA A CA 1
ATOM 1563 C C . ALA A 1 98 ? 42.569 13.167 19.151 1.00 11.60 281 ALA A C 1
ATOM 1564 O O . ALA A 1 98 ? 42.243 11.995 19.362 1.00 12.65 281 ALA A O 1
ATOM 1571 N N . ALA A 1 99 ? 42.971 13.599 17.957 1.00 12.85 282 ALA A N 1
ATOM 1572 C CA . ALA A 1 99 ? 42.950 12.734 16.786 1.00 15.54 282 ALA A CA 1
ATOM 1573 C C . ALA A 1 99 ? 44.000 11.634 16.851 1.00 16.65 282 ALA A C 1
ATOM 1574 O O . ALA A 1 99 ? 43.830 10.596 16.217 1.00 19.26 282 ALA A O 1
ATOM 1581 N N . THR A 1 100 ? 45.099 11.877 17.563 1.00 16.78 283 THR A N 1
ATOM 1582 C CA . THR A 1 100 ? 46.183 10.891 17.727 1.00 18.17 283 THR A CA 1
ATOM 1583 C C . THR A 1 100 ? 46.709 10.932 19.162 1.00 18.08 283 THR A C 1
ATOM 1584 O O . THR A 1 100 ? 46.424 11.880 19.896 1.00 17.62 283 THR A O 1
ATOM 1595 N N . ASN A 1 101 ? 47.501 9.933 19.559 1.00 20.29 284 ASN A N 1
ATOM 1596 C CA . ASN A 1 101 ? 47.911 9.810 20.971 1.00 23.86 284 ASN A CA 1
ATOM 1597 C C . ASN A 1 101 ? 49.203 10.505 21.397 1.00 26.71 284 ASN A C 1
ATOM 1598 O O . ASN A 1 101 ? 49.442 10.675 22.597 1.00 27.83 284 ASN A O 1
ATOM 1609 N N . THR A 1 102 ? 50.019 10.903 20.432 1.00 28.67 285 THR A N 1
ATOM 1610 C CA . THR A 1 102 ? 51.295 11.544 20.722 1.00 30.70 285 THR A CA 1
ATOM 1611 C C . THR A 1 102 ? 51.318 12.928 20.087 1.00 30.65 285 THR A C 1
ATOM 1612 O O . THR A 1 102 ? 50.553 13.193 19.163 1.00 29.47 285 THR A O 1
ATOM 1623 N N . PRO A 1 103 ? 52.171 13.826 20.604 1.00 33.71 286 PRO A N 1
ATOM 1624 C CA . PRO A 1 103 ? 52.197 15.203 20.096 1.00 35.23 286 PRO A CA 1
ATOM 1625 C C . PRO A 1 103 ? 52.510 15.280 18.608 1.00 35.77 286 PRO A C 1
ATOM 1626 O O . PRO A 1 103 ? 53.524 14.703 18.230 1.00 36.38 286 P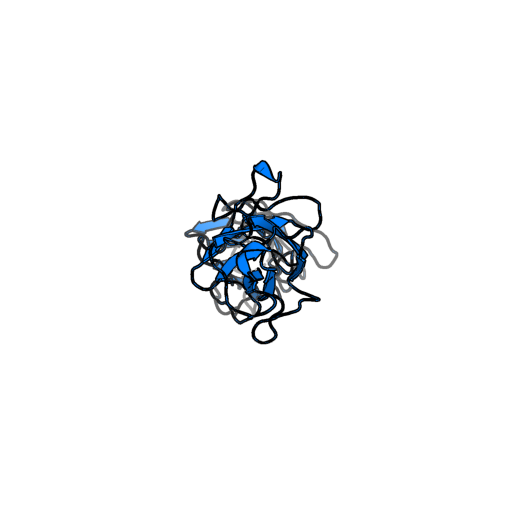RO A O 1
ATOM 1637 N N . ASP A 1 113 ? 48.524 21.136 18.055 1.00 22.49 296 ASP A N 1
ATOM 1638 C CA . ASP A 1 113 ? 48.305 19.695 18.053 1.00 20.35 296 ASP A CA 1
ATOM 1639 C C . ASP A 1 113 ? 46.889 19.396 17.538 1.00 19.79 296 ASP A C 1
ATOM 1640 O O . ASP A 1 113 ? 46.257 20.281 16.954 1.00 24.16 296 ASP A O 1
ATOM 1648 N N . ASP A 1 114 ? 46.404 18.171 17.723 1.00 15.46 297 ASP A N 1
ATOM 1649 C CA . ASP A 1 114 ? 45.139 17.754 17.118 1.00 13.72 297 ASP A CA 1
ATOM 1650 C C . ASP A 1 114 ? 44.046 17.474 18.147 1.00 12.21 297 ASP A C 1
ATOM 1651 O O . ASP A 1 114 ? 43.179 16.632 17.930 1.00 12.99 297 ASP A O 1
ATOM 1660 N N . PHE A 1 115 ? 44.103 18.213 19.244 1.00 11.39 298 PHE A N 1
ATOM 1661 C CA . PHE A 1 115 ? 43.057 18.173 20.260 1.00 10.20 298 PHE A CA 1
ATOM 1662 C C . PHE A 1 115 ? 41.708 18.613 19.717 1.00 10.79 298 PHE A C 1
ATOM 1663 O O . PHE A 1 115 ? 41.624 19.541 18.897 1.00 13.33 298 PHE A O 1
ATOM 1680 N N . PHE A 1 116 ? 40.640 17.997 20.217 1.00 8.77 299 PHE A N 1
ATOM 1681 C CA . PHE A 1 116 ? 39.286 18.366 19.825 1.00 9.60 299 PHE A CA 1
ATOM 1682 C C . PHE A 1 116 ? 38.728 19.552 20.595 1.00 10.14 299 PHE A C 1
ATOM 1683 O O . PHE A 1 116 ? 37.877 20.281 20.076 1.00 11.41 299 PHE A O 1
ATOM 1700 N N . TYR A 1 117 ? 39.185 19.730 21.833 1.00 9.39 300 TYR A N 1
ATOM 1701 C CA . TYR A 1 117 ? 38.610 20.677 22.767 1.00 9.72 300 TYR A CA 1
ATOM 1702 C C . TYR A 1 117 ? 39.724 21.589 23.254 1.00 10.79 300 TYR A C 1
ATOM 1703 O O . TYR A 1 117 ? 40.924 21.271 23.148 1.00 13.24 300 TYR A O 1
ATOM 1721 N N . LYS A 1 118 ? 39.345 22.756 23.728 1.00 12.25 301 LYS A N 1
ATOM 1722 C CA . LYS A 1 118 ? 40.338 23.702 24.201 1.00 14.34 301 LYS A CA 1
ATOM 1723 C C . LYS A 1 118 ? 39.972 24.206 25.575 1.00 15.17 301 LYS A C 1
ATOM 1724 O O . LYS A 1 118 ? 38.804 24.147 26.012 1.00 15.99 301 LYS A O 1
ATOM 1743 N N . GLY A 1 119 ? 41.008 24.658 26.271 1.00 16.94 302 GLY A N 1
ATOM 1744 C CA . GLY A 1 119 ? 40.869 25.228 27.583 1.00 18.07 302 GLY A CA 1
ATOM 1745 C C . GLY A 1 119 ? 40.515 24.185 28.617 1.00 16.20 302 GLY A C 1
ATOM 1746 O O . GLY A 1 119 ? 40.902 23.019 28.531 1.00 16.22 302 GLY A O 1
ATOM 1750 N N . ILE A 1 120 ? 39.804 24.660 29.621 1.00 16.70 303 ILE A N 1
ATOM 1751 C CA . ILE A 1 120 ? 39.423 23.848 30.765 1.00 14.97 303 ILE A CA 1
ATOM 1752 C C . ILE A 1 120 ? 37.969 23.452 30.592 1.00 12.34 303 ILE A C 1
ATOM 1753 O O . ILE A 1 120 ? 37.114 24.306 30.453 1.00 13.86 303 ILE A O 1
ATOM 1769 N N . ASN A 1 121 ? 37.716 22.154 30.577 1.00 8.19 304 ASN A N 1
ATOM 1770 C CA . ASN A 1 121 ? 36.386 21.641 30.317 1.00 7.39 304 ASN A CA 1
ATOM 1771 C C . ASN A 1 121 ? 35.835 20.824 31.467 1.00 7.16 304 ASN A C 1
ATOM 1772 O O . ASN A 1 121 ? 36.577 20.181 32.209 1.00 8.21 304 ASN A O 1
ATOM 1783 N N . THR A 1 122 ? 34.511 20.825 31.567 1.00 7.01 305 THR A N 1
ATOM 1784 C CA . THR A 1 122 ? 33.791 19.945 32.459 1.00 6.81 305 THR A CA 1
ATOM 1785 C C . THR A 1 122 ? 33.129 18.836 31.647 1.00 6.35 305 THR A C 1
ATOM 1786 O O . THR A 1 122 ? 32.375 19.106 30.708 1.00 7.57 305 THR A O 1
ATOM 1797 N N . ILE A 1 123 ? 33.400 17.596 32.025 1.00 6.14 306 ILE A N 1
ATOM 1798 C CA . ILE A 1 123 ? 32.712 16.437 31.483 1.00 6.26 306 ILE A CA 1
ATOM 1799 C C . ILE A 1 123 ? 31.562 16.110 32.412 1.00 6.00 306 ILE A C 1
ATOM 1800 O O . ILE A 1 123 ? 31.756 15.977 33.613 1.00 6.92 306 ILE A O 1
ATOM 1816 N N . THR A 1 124 ? 30.361 15.989 31.854 1.00 6.04 307 THR A N 1
ATOM 1817 C CA . THR A 1 124 ? 29.193 15.586 32.629 1.00 6.27 307 THR A CA 1
ATOM 1818 C C . THR A 1 124 ? 28.580 14.357 31.961 1.00 6.74 307 THR A C 1
ATOM 1819 O O . THR A 1 124 ? 28.356 14.343 30.755 1.00 7.63 307 THR A O 1
ATOM 1830 N N . VAL A 1 125 ? 28.279 13.344 32.770 1.00 6.67 308 VAL A N 1
ATOM 1831 C CA . VAL A 1 125 ? 27.506 12.197 32.322 1.00 7.06 308 VAL A CA 1
ATOM 1832 C C . VAL A 1 125 ? 26.283 12.098 33.218 1.00 7.04 308 VAL A C 1
ATOM 1833 O O . VAL A 1 125 ? 26.413 11.935 34.430 1.00 8.36 308 VAL A O 1
ATOM 1846 N N . THR A 1 126 ? 25.102 12.175 32.628 1.00 6.97 309 THR A N 1
ATOM 1847 C CA . THR A 1 126 ? 23.891 11.875 33.358 1.00 7.39 309 THR A CA 1
ATOM 1848 C C . THR A 1 126 ? 23.347 10.549 32.853 1.00 6.83 309 THR A C 1
ATOM 1849 O O . THR A 1 126 ? 23.499 10.197 31.680 1.00 8.12 309 THR A O 1
ATOM 1860 N N . TYR A 1 127 ? 22.714 9.788 33.747 1.00 6.16 310 TYR A N 1
ATOM 1861 C CA . TYR A 1 127 ? 22.107 8.522 33.376 1.00 6.04 310 TYR A CA 1
ATOM 1862 C C . TYR A 1 127 ? 21.097 8.168 34.461 1.00 5.39 310 TYR A C 1
ATOM 1863 O O . TYR A 1 127 ? 21.036 8.838 35.494 1.00 6.50 310 TYR A O 1
ATOM 1881 N N . THR A 1 128 ? 20.310 7.127 34.228 1.00 5.22 311 THR A N 1
ATOM 1882 C CA . THR A 1 128 ? 19.325 6.724 35.206 1.00 5.94 311 THR A CA 1
ATOM 1883 C C . THR A 1 128 ? 19.441 5.244 35.563 1.00 5.45 311 THR A C 1
ATOM 1884 O O . THR A 1 128 ? 20.042 4.435 34.841 1.00 5.47 311 THR A O 1
ATOM 1895 N N . GLY A 1 129 ? 18.847 4.918 36.706 1.00 5.85 312 GLY A N 1
ATOM 1896 C CA . GLY A 1 129 ? 18.633 3.551 37.129 1.00 5.85 312 GLY A CA 1
ATOM 1897 C C . GLY A 1 129 ? 17.289 3.469 37.835 1.00 5.70 312 GLY A C 1
ATOM 1898 O O . GLY A 1 129 ? 16.617 4.485 38.035 1.00 6.63 312 GLY A O 1
ATOM 1902 N N . VAL A 1 130 ? 16.901 2.265 38.213 1.00 5.85 313 VAL A N 1
ATOM 1903 C CA . VAL A 1 130 ? 15.636 2.017 38.907 1.00 5.72 313 VAL A CA 1
ATOM 1904 C C . VAL A 1 130 ? 15.915 1.318 40.232 1.00 5.43 313 VAL A C 1
ATOM 1905 O O . VAL A 1 130 ? 16.597 0.293 40.274 1.00 5.76 313 VAL A O 1
ATOM 1918 N N . LEU A 1 131 ? 15.421 1.895 41.330 1.00 5.33 314 LEU A N 1
ATOM 1919 C CA . LEU A 1 131 ? 15.609 1.310 42.644 1.00 4.86 314 LEU A CA 1
ATOM 1920 C C . LEU A 1 131 ? 14.807 0.018 42.756 1.00 5.55 314 LEU A C 1
ATOM 1921 O O . LEU A 1 131 ? 13.625 -0.003 42.378 1.00 5.73 314 LEU A O 1
ATOM 1937 N N . LYS A 1 132 ? 15.405 -1.034 43.30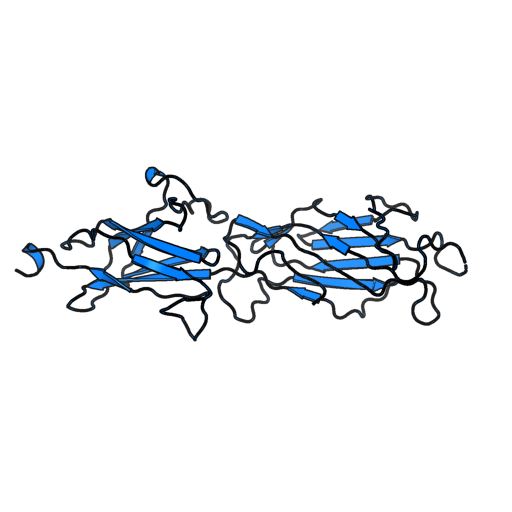6 1.00 5.64 315 LYS A N 1
ATOM 1938 C CA . LYS A 1 132 ? 14.760 -2.329 43.398 1.00 6.09 315 LYS A CA 1
ATOM 1939 C C . LYS A 1 132 ? 14.716 -2.814 44.841 1.00 5.91 315 LYS A C 1
ATOM 1940 O O . LYS A 1 132 ? 15.226 -2.163 45.752 1.00 6.84 315 LYS A O 1
ATOM 1959 N N . SER A 1 133 ? 14.101 -3.975 45.064 1.00 6.14 316 SER A N 1
ATOM 1960 C CA . SER A 1 133 ? 13.753 -4.398 46.410 1.00 7.52 316 SER A CA 1
ATOM 1961 C C . SER A 1 133 ? 14.920 -4.738 47.322 1.00 7.53 316 SER A C 1
ATOM 1962 O O . SER A 1 133 ? 14.744 -4.810 48.537 1.00 8.40 316 SER A O 1
ATOM 1970 N N . GLY A 1 134 ? 16.106 -4.990 46.757 1.00 6.89 317 GLY A N 1
ATOM 1971 C CA . GLY A 1 134 ? 17.254 -5.321 47.567 1.00 7.30 317 GLY A CA 1
ATOM 1972 C C . GLY A 1 134 ? 17.896 -4.158 48.294 1.00 7.52 317 GLY A C 1
ATOM 1973 O O . GLY A 1 134 ? 18.762 -4.357 49.126 1.00 8.60 317 GLY A O 1
ATOM 1977 N N . ALA A 1 135 ? 17.497 -2.935 47.966 1.00 7.41 318 ALA A N 1
ATOM 1978 C CA . ALA A 1 135 ? 18.070 -1.777 48.624 1.00 8.04 318 ALA A CA 1
ATOM 1979 C C . ALA A 1 135 ? 17.814 -1.841 50.125 1.00 7.86 318 ALA A C 1
ATOM 1980 O O . ALA A 1 135 ? 16.749 -2.271 50.580 1.00 8.24 318 ALA A O 1
ATOM 1987 N N . LYS A 1 136 ? 18.794 -1.418 50.901 1.00 8.03 319 LYS A N 1
ATOM 1988 C CA . LYS A 1 136 ? 18.644 -1.366 52.342 1.00 8.40 319 LYS A CA 1
ATOM 1989 C C . LYS A 1 136 ? 18.163 0.003 52.757 1.00 7.94 319 LYS A C 1
ATOM 1990 O O . LYS A 1 136 ? 18.630 1.011 52.237 1.00 8.16 319 LYS A O 1
ATOM 2009 N N . PRO A 1 137 ? 17.283 0.071 53.774 1.00 7.58 320 PRO A N 1
ATOM 2010 C CA . PRO A 1 137 ? 16.757 1.362 54.230 1.00 7.64 320 PRO A CA 1
ATOM 2011 C C . PRO A 1 137 ? 17.671 2.024 55.251 1.00 7.29 320 PRO A C 1
ATOM 2012 O O . PRO A 1 137 ? 18.519 1.405 55.882 1.00 8.38 320 PRO A O 1
ATOM 2023 N N . GLY A 1 138 ? 17.443 3.320 55.419 1.00 7.68 321 GLY A N 1
ATOM 2024 C CA . GLY A 1 138 ? 18.087 4.075 56.476 1.00 8.09 321 GLY A CA 1
ATOM 2025 C C . GLY A 1 138 ? 19.262 4.928 56.039 1.00 9.24 321 GLY A C 1
ATOM 2026 O O . GLY A 1 138 ? 19.585 5.027 54.846 1.00 9.26 321 GLY A O 1
ATOM 2030 N N . SER A 1 139 ? 19.906 5.518 57.035 1.00 10.05 322 SER A N 1
ATOM 2031 C CA . SER A 1 139 ? 20.876 6.601 56.860 1.00 11.30 322 SER A CA 1
ATOM 2032 C C . SER A 1 139 ? 22.327 6.188 57.131 1.00 12.74 322 SER A C 1
ATOM 2033 O O . SER A 1 139 ? 23.216 7.021 57.068 1.00 14.88 322 SER A O 1
ATOM 2041 N N . ALA A 1 140 ? 22.560 4.916 57.438 1.00 13.25 323 ALA A N 1
ATOM 2042 C CA . ALA A 1 140 ? 23.892 4.445 57.815 1.00 13.69 323 ALA A CA 1
ATOM 2043 C C . ALA A 1 140 ? 24.784 4.231 56.595 1.00 12.77 323 ALA A C 1
ATOM 2044 O O . ALA A 1 140 ? 24.395 4.486 55.461 1.00 12.41 323 ALA A O 1
ATOM 2051 N N A ASP A 1 141 ? 25.998 3.758 56.842 0.38 13.88 324 ASP A N 1
ATOM 2052 N N B ASP A 1 141 ? 26.008 3.779 56.836 0.62 13.30 324 ASP A N 1
ATOM 2053 C CA A ASP A 1 141 ? 26.914 3.370 55.778 0.38 15.57 324 ASP A CA 1
ATOM 2054 C CA B ASP A 1 141 ? 26.883 3.398 55.742 0.62 14.56 324 ASP A CA 1
ATOM 2055 C C A ASP A 1 141 ? 26.337 2.145 55.064 0.38 13.74 324 ASP A C 1
ATOM 2056 C C B ASP A 1 141 ? 26.293 2.171 55.072 0.62 13.23 324 ASP A C 1
ATOM 2057 O O A ASP A 1 141 ? 26.209 1.087 55.678 0.38 14.87 324 ASP A O 1
ATOM 2058 O O B ASP A 1 141 ? 26.112 1.141 55.719 0.62 14.74 324 ASP A O 1
ATOM 2075 N N . LEU A 1 142 ? 25.985 2.291 53.786 1.00 11.90 325 LEU A N 1
ATOM 2076 C CA . LEU A 1 142 ? 25.329 1.221 53.020 1.00 10.28 325 LEU A CA 1
ATOM 2077 C C . LEU A 1 142 ? 26.076 1.001 51.702 1.00 10.21 325 LEU A C 1
ATOM 2078 O O . LEU A 1 142 ? 25.674 1.503 50.631 1.00 9.86 325 LEU A O 1
ATOM 2095 N N . PRO A 1 143 ? 27.172 0.239 51.765 1.00 11.44 326 PRO A N 1
ATOM 2096 C CA . PRO A 1 143 ? 27.910 -0.026 50.525 1.00 11.69 326 PRO A CA 1
ATOM 2097 C C . PRO A 1 143 ? 27.043 -0.679 49.455 1.00 10.25 326 PRO A C 1
ATOM 2098 O O . PRO A 1 143 ? 27.263 -0.468 48.276 1.00 10.78 326 PRO A O 1
ATOM 2109 N N . GLU A 1 144 ? 26.063 -1.472 49.868 1.00 10.57 327 GLU A N 1
ATOM 2110 C CA . GLU A 1 144 ? 25.205 -2.176 48.915 1.00 12.49 327 GLU A CA 1
ATOM 2111 C C . GLU A 1 144 ? 24.338 -1.240 48.092 1.00 8.94 327 GLU A C 1
ATOM 2112 O O . GLU A 1 144 ? 23.894 -1.637 47.024 1.00 9.37 327 GLU A O 1
ATOM 2124 N N . ASN A 1 145 ? 24.103 -0.024 48.588 1.00 8.21 328 ASN A N 1
ATOM 2125 C CA . ASN A 1 145 ? 23.283 0.961 47.898 1.00 7.65 328 ASN A CA 1
ATOM 2126 C C . ASN A 1 145 ? 24.144 1.988 47.149 1.00 7.30 328 ASN A C 1
ATOM 2127 O O . ASN A 1 145 ? 23.624 2.977 46.628 1.00 7.80 328 ASN A O 1
ATOM 2138 N N . THR A 1 146 ? 25.460 1.768 47.096 1.00 7.47 329 THR A N 1
ATOM 2139 C CA . THR A 1 146 ? 26.418 2.782 46.646 1.00 7.68 329 THR A CA 1
ATOM 2140 C C . THR A 1 146 ? 27.001 2.408 45.303 1.00 7.67 329 THR A C 1
ATOM 2141 O O . THR A 1 146 ? 27.298 1.237 45.049 1.00 9.19 329 THR A O 1
ATOM 2152 N N . ASN A 1 147 ? 27.182 3.409 44.448 1.00 7.49 330 ASN A N 1
ATOM 2153 C CA . ASN A 1 147 ? 27.985 3.221 43.253 1.00 7.54 330 ASN A CA 1
ATOM 2154 C C . ASN A 1 147 ? 29.198 4.115 43.306 1.00 8.22 330 ASN A C 1
ATOM 2155 O O . ASN A 1 147 ? 29.248 5.092 44.070 1.00 9.00 330 ASN A O 1
ATOM 2163 N N . ILE A 1 148 ? 30.187 3.780 42.475 1.00 7.81 331 ILE A N 1
ATOM 2164 C CA . ILE A 1 148 ? 31.394 4.575 42.369 1.00 8.32 331 ILE A CA 1
ATOM 2165 C C . ILE A 1 148 ? 31.695 4.850 40.911 1.00 8.37 331 ILE A C 1
ATOM 2166 O O . ILE A 1 148 ? 31.596 3.961 40.076 1.00 11.60 331 ILE A O 1
ATOM 2182 N N . ALA A 1 149 ? 32.039 6.091 40.603 1.00 7.29 332 ALA A N 1
ATOM 2183 C CA . ALA A 1 149 ? 32.491 6.458 39.274 1.00 6.97 332 ALA A CA 1
ATOM 2184 C C . ALA A 1 149 ? 33.908 6.990 39.377 1.00 6.95 332 ALA A C 1
ATOM 2185 O O . ALA A 1 149 ? 34.200 7.831 40.211 1.00 9.50 332 ALA A O 1
ATOM 2192 N N . THR A 1 150 ? 34.771 6.530 38.474 1.00 6.06 333 THR A N 1
ATOM 2193 C CA . THR A 1 150 ? 36.122 7.064 38.354 1.00 6.33 333 THR A CA 1
ATOM 2194 C C . THR A 1 150 ? 36.240 7.733 36.985 1.00 6.17 333 THR A C 1
ATOM 2195 O O . THR A 1 150 ? 35.618 7.285 36.003 1.00 6.91 333 THR A O 1
ATOM 2206 N N . ILE A 1 151 ? 37.075 8.767 36.917 1.00 6.25 334 ILE A N 1
ATOM 2207 C CA . ILE A 1 151 ? 37.389 9.425 35.673 1.00 6.48 334 ILE A CA 1
ATOM 2208 C C . ILE A 1 151 ? 38.917 9.569 35.620 1.00 6.85 334 ILE A C 1
ATOM 2209 O O . ILE A 1 151 ? 39.514 10.159 36.527 1.00 7.70 334 ILE A O 1
ATOM 2225 N N . ASN A 1 152 ? 39.517 9.037 34.563 1.00 6.61 335 ASN A N 1
ATOM 2226 C CA . ASN A 1 152 ? 40.981 9.037 34.428 1.00 7.01 335 ASN A CA 1
ATOM 2227 C C . ASN A 1 152 ? 41.354 9.466 33.012 1.00 6.92 335 ASN A C 1
ATOM 2228 O O . ASN A 1 152 ? 40.687 9.083 32.043 1.00 7.50 335 ASN A O 1
ATOM 2239 N N . PRO A 1 153 ? 42.461 10.204 32.858 1.00 7.36 336 PRO A N 1
ATOM 2240 C CA . PRO A 1 153 ? 43.019 10.427 31.520 1.00 7.69 336 PRO A CA 1
ATOM 2241 C C . PRO A 1 153 ? 43.711 9.179 31.028 1.00 7.88 336 PRO A C 1
ATOM 2242 O O . PRO A 1 153 ? 44.253 8.411 31.828 1.00 8.79 336 PRO A O 1
ATOM 2253 N N . ASN A 1 154 ? 43.766 9.039 29.709 1.00 8.26 337 ASN A N 1
ATOM 2254 C CA . ASN A 1 154 ? 44.611 8.039 29.057 1.00 8.75 337 ASN A CA 1
ATOM 2255 C C . ASN A 1 154 ? 44.387 6.670 29.692 1.00 9.20 337 ASN A C 1
ATOM 2256 O O . ASN A 1 154 ? 43.241 6.217 29.725 1.00 9.57 337 ASN A O 1
ATOM 2267 N N . THR A 1 155 ? 45.442 6.001 30.161 1.00 8.88 338 THR A N 1
ATOM 2268 C CA . THR A 1 155 ? 45.276 4.664 30.721 1.00 10.32 338 THR A CA 1
ATOM 2269 C C . THR A 1 155 ? 45.517 4.611 32.226 1.00 10.26 338 THR A C 1
ATOM 2270 O O . THR A 1 155 ? 45.696 3.542 32.805 1.00 11.47 338 THR A O 1
ATOM 2281 N N . SER A 1 156 ? 45.474 5.750 32.891 1.00 9.69 339 SER A N 1
ATOM 2282 C CA A SER A 1 156 ? 45.606 5.774 34.339 0.24 10.69 339 SER A CA 1
ATOM 2283 C CA B SER A 1 156 ? 45.610 5.732 34.332 0.76 10.20 339 SER A CA 1
ATOM 2284 C C . SER A 1 156 ? 44.409 5.086 35.007 1.00 9.42 339 SER A C 1
ATOM 2285 O O . SER A 1 156 ? 43.304 5.159 34.509 1.00 9.85 339 SER A O 1
ATOM 2300 N N . ASN A 1 157 ? 44.633 4.456 36.160 1.00 9.57 340 ASN A N 1
ATOM 2301 C CA . ASN A 1 157 ? 43.541 3.997 37.021 1.00 8.89 340 ASN A CA 1
ATOM 2302 C C . ASN A 1 157 ? 43.696 4.543 38.452 1.00 8.12 340 ASN A C 1
ATOM 2303 O O . ASN A 1 157 ? 43.150 3.963 39.390 1.00 8.75 340 ASN A O 1
ATOM 2314 N N . ASP A 1 158 ? 44.402 5.663 38.617 1.00 7.85 341 ASP A N 1
ATOM 2315 C CA . ASP A 1 158 ? 44.700 6.171 39.943 1.00 7.54 341 ASP A CA 1
ATOM 2316 C C . ASP A 1 158 ? 43.597 7.031 40.568 1.00 7.41 341 ASP A C 1
ATOM 2317 O O . ASP A 1 158 ? 43.634 7.304 41.763 1.00 7.91 341 ASP A O 1
ATOM 2326 N N . ASP A 1 159 ? 42.612 7.474 39.794 1.00 7.31 342 ASP A N 1
ATOM 2327 C CA . ASP A 1 159 ? 41.559 8.312 40.365 1.00 7.57 342 ASP A CA 1
ATOM 2328 C C . ASP A 1 159 ? 40.793 7.552 41.497 1.00 6.21 342 ASP A C 1
ATOM 2329 O O . ASP A 1 159 ? 40.318 6.459 41.279 1.00 7.19 342 ASP A O 1
ATOM 2338 N N . PRO A 1 160 ? 40.654 8.130 42.710 1.00 6.92 343 PRO A N 1
ATOM 2339 C CA . PRO A 1 160 ? 40.017 7.346 43.780 1.00 7.32 343 PRO A CA 1
ATOM 2340 C C . PRO A 1 160 ? 38.484 7.320 43.618 1.00 8.51 343 PRO A C 1
ATOM 2341 O O . PRO A 1 160 ? 37.846 6.490 44.233 1.00 11.05 343 PRO A O 1
ATOM 2352 N N . GLY A 1 161 ? 37.938 8.185 42.762 1.00 8.45 344 GLY A N 1
ATOM 2353 C CA . GLY A 1 161 ? 36.539 8.136 42.420 1.00 8.68 344 GLY A CA 1
ATOM 2354 C C . GLY A 1 161 ? 35.617 8.880 43.331 1.00 9.41 344 GLY A C 1
ATOM 2355 O O . GLY A 1 161 ? 35.991 9.393 44.384 1.00 10.37 344 GLY A O 1
ATOM 2359 N N . GLN A 1 162 ? 34.368 8.875 42.896 1.00 8.57 345 GLN A N 1
ATOM 2360 C CA . GLN A 1 162 ? 33.288 9.624 43.513 1.00 9.43 345 GLN A CA 1
ATOM 2361 C C . GLN A 1 162 ? 32.119 8.662 43.726 1.00 8.27 345 GLN A C 1
ATOM 2362 O O . GLN A 1 162 ? 31.748 7.922 42.812 1.00 8.79 345 GLN A O 1
ATOM 2376 N N . LYS A 1 163 ? 31.551 8.679 44.925 1.00 8.87 346 LYS A N 1
ATOM 2377 C CA . LYS A 1 163 ? 30.519 7.733 45.297 1.00 9.24 346 LYS A CA 1
ATOM 2378 C C . LYS A 1 163 ? 29.240 8.454 45.668 1.00 8.60 346 LYS A C 1
ATOM 2379 O O . LYS A 1 163 ? 29.277 9.606 46.124 1.00 9.74 346 LYS A O 1
ATOM 2398 N N . VAL A 1 164 ? 28.115 7.746 45.548 1.00 7.79 347 VAL A N 1
ATOM 2399 C CA . VAL A 1 164 ? 26.869 8.234 46.113 1.00 8.19 347 VAL A CA 1
ATOM 2400 C C . VAL A 1 164 ? 26.043 7.028 46.541 1.00 7.89 347 VAL A C 1
ATOM 2401 O O . VAL A 1 164 ? 26.119 5.975 45.923 1.00 8.90 347 VAL A O 1
ATOM 2414 N N . THR A 1 165 ? 25.272 7.208 47.608 1.00 8.24 348 THR A N 1
ATOM 2415 C CA . THR A 1 165 ? 24.427 6.156 48.170 1.00 8.76 348 THR A CA 1
ATOM 2416 C C . THR A 1 165 ? 22.960 6.522 47.981 1.00 8.25 348 THR A C 1
ATOM 2417 O O . THR A 1 165 ? 22.530 7.576 48.435 1.00 10.24 348 THR A O 1
ATOM 2428 N N . VAL A 1 166 ? 22.203 5.675 47.295 1.00 7.38 349 VAL A N 1
ATOM 2429 C CA A VAL A 1 166 ? 20.764 5.848 47.151 0.39 7.63 349 VAL A CA 1
ATOM 2430 C CA B VAL A 1 166 ? 20.764 5.907 47.187 0.61 7.79 349 VAL A CA 1
ATOM 2431 C C . VAL A 1 166 ? 20.108 5.490 48.502 1.00 7.65 349 VAL A C 1
ATOM 2432 O O . VAL A 1 166 ? 20.571 4.575 49.187 1.00 10.32 349 VAL A O 1
ATOM 2457 N N . ARG A 1 167 ? 19.054 6.201 48.882 1.00 6.77 350 ARG A N 1
ATOM 2458 C CA . ARG A 1 167 ? 18.439 6.010 50.195 1.00 7.09 350 ARG A CA 1
ATOM 2459 C C . ARG A 1 167 ? 16.940 5.804 50.107 1.00 6.55 350 ARG A C 1
ATOM 2460 O O . ARG A 1 167 ? 16.270 6.419 49.266 1.00 6.71 350 ARG A O 1
ATOM 2481 N N . ASP A 1 168 ? 16.419 4.988 51.015 1.00 6.46 351 ASP A N 1
ATOM 2482 C CA . ASP A 1 168 ? 14.987 4.854 51.214 1.00 6.35 351 ASP A CA 1
ATOM 2483 C C . ASP A 1 168 ? 14.693 4.615 52.693 1.00 6.20 351 ASP A C 1
ATOM 2484 O O . ASP A 1 168 ? 15.615 4.503 53.500 1.00 7.30 351 ASP A O 1
ATOM 2493 N N . GLY A 1 169 ? 13.410 4.595 53.034 1.00 6.14 352 GLY A N 1
ATOM 2494 C CA . GLY A 1 169 ? 12.966 4.489 54.405 1.00 6.02 352 GLY A CA 1
ATOM 2495 C C . GLY A 1 169 ? 12.108 3.267 54.678 1.00 5.78 352 GLY A C 1
ATOM 2496 O O . GLY A 1 169 ? 11.683 2.551 53.767 1.00 6.04 352 GLY A O 1
ATOM 2500 N N . GLN A 1 170 ? 11.879 3.048 55.960 1.00 6.01 353 GLN A N 1
ATOM 2501 C CA . GLN A 1 170 ? 11.116 1.905 56.434 1.00 6.49 353 GLN A CA 1
ATOM 2502 C C . GLN A 1 170 ? 10.201 2.310 57.583 1.00 6.09 353 GLN A C 1
ATOM 2503 O O . GLN A 1 170 ? 10.630 3.064 58.471 1.00 7.19 353 GLN A O 1
ATOM 2517 N N . ILE A 1 171 ? 8.971 1.803 57.546 1.00 5.92 354 ILE A N 1
ATOM 2518 C CA . ILE A 1 171 ? 8.013 1.995 58.624 1.00 6.65 354 ILE A CA 1
ATOM 2519 C C . ILE A 1 171 ? 7.745 0.628 59.256 1.00 6.55 354 ILE A C 1
ATOM 2520 O O . ILE A 1 171 ? 7.293 -0.302 58.580 1.00 7.56 354 ILE A O 1
ATOM 2536 N N . THR A 1 172 ? 8.014 0.514 60.550 1.00 6.78 355 THR A N 1
ATOM 2537 C CA . THR A 1 172 ? 7.704 -0.675 61.332 1.00 7.43 355 THR A CA 1
ATOM 2538 C C . THR A 1 172 ? 6.537 -0.322 62.253 1.00 7.37 355 THR A C 1
ATOM 2539 O O . THR A 1 172 ? 6.684 0.500 63.162 1.00 8.92 355 THR A O 1
ATOM 2550 N N . ILE A 1 173 ? 5.369 -0.896 61.974 1.00 7.24 356 ILE A N 1
ATOM 2551 C CA . ILE A 1 173 ? 4.151 -0.632 62.723 1.00 8.02 356 ILE A CA 1
ATOM 2552 C C . ILE A 1 173 ? 4.013 -1.656 63.829 1.00 8.06 356 ILE A C 1
ATOM 2553 O O . ILE A 1 173 ? 4.096 -2.850 63.566 1.00 8.65 356 ILE A O 1
ATOM 2569 N N . LYS A 1 174 ? 3.789 -1.196 65.056 1.00 8.52 357 LYS A N 1
ATOM 2570 C CA . LYS A 1 174 ? 3.468 -2.085 66.164 1.00 10.10 357 LYS A CA 1
ATOM 2571 C C . LYS A 1 174 ? 2.061 -1.807 66.628 1.00 9.70 357 LYS A C 1
ATOM 2572 O O . LYS A 1 174 ? 1.718 -0.694 66.987 1.00 10.57 357 LYS A O 1
ATOM 2591 N N . LYS A 1 175 ? 1.252 -2.847 66.638 1.00 8.94 358 LYS A N 1
ATOM 2592 C CA . LYS A 1 175 ? -0.140 -2.751 67.041 1.00 9.07 358 LYS A CA 1
ATOM 2593 C C . LYS A 1 175 ? -0.285 -3.272 68.464 1.00 7.84 358 LYS A C 1
ATOM 2594 O O . LYS A 1 175 ? 0.147 -4.399 68.743 1.00 8.38 358 LYS A O 1
ATOM 2611 N N . ILE A 1 176 ? -0.882 -2.470 69.336 1.00 7.42 359 ILE A N 1
ATOM 2612 C CA . ILE A 1 176 ? -1.072 -2.851 70.721 1.00 7.59 359 ILE A CA 1
ATOM 2613 C C . ILE A 1 176 ? -2.492 -2.569 71.201 1.00 8.15 359 ILE A C 1
ATOM 2614 O O . ILE A 1 176 ? -3.251 -1.828 70.591 1.00 8.65 359 ILE A O 1
ATOM 2630 N N . ASP A 1 177 ? -2.821 -3.190 72.324 1.00 7.97 360 ASP A N 1
ATOM 2631 C CA . ASP A 1 177 ? -3.991 -2.821 73.125 1.00 8.50 360 ASP A CA 1
ATOM 2632 C C . ASP A 1 177 ? -3.630 -1.553 73.918 1.00 9.14 360 ASP A C 1
ATOM 2633 O O . ASP A 1 177 ? -2.631 -1.534 74.631 1.00 9.81 360 ASP A O 1
ATOM 2642 N N . GLY A 1 178 ? -4.417 -0.491 73.774 1.00 10.20 361 GLY A N 1
ATOM 2643 C CA . GLY A 1 178 ? -4.092 0.771 74.415 1.00 11.87 361 GLY A CA 1
ATOM 2644 C C . GLY A 1 178 ? -4.059 0.718 75.932 1.00 13.29 361 GLY A C 1
ATOM 2645 O O . GLY A 1 178 ? -3.424 1.546 76.577 1.00 16.07 361 GLY A O 1
ATOM 2649 N N . SER A 1 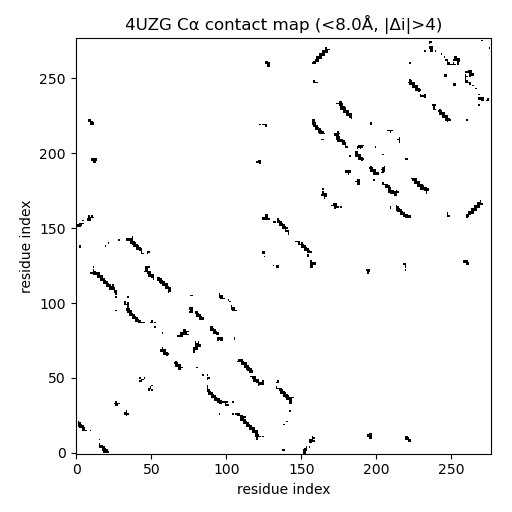179 ? -4.766 -0.238 76.516 1.00 12.58 362 SER A N 1
ATOM 2650 C CA . SER A 1 179 ? -4.816 -0.364 77.973 1.00 15.14 362 SER A CA 1
ATOM 2651 C C . SER A 1 179 ? -3.709 -1.280 78.523 1.00 14.22 362 SER A C 1
ATOM 2652 O O . SER A 1 179 ? -2.902 -0.886 79.361 1.00 16.63 362 SER A O 1
ATOM 2660 N N . THR A 1 180 ? -3.658 -2.508 78.029 1.00 11.77 363 THR A N 1
ATOM 2661 C CA . THR A 1 180 ? -2.706 -3.487 78.546 1.00 11.76 363 THR A CA 1
ATOM 2662 C C . THR A 1 180 ? -1.322 -3.421 77.907 1.00 11.03 363 THR A C 1
ATOM 2663 O O . THR A 1 180 ? -0.372 -4.003 78.431 1.00 11.23 363 THR A O 1
ATOM 2674 N N . LYS A 1 181 ? -1.232 -2.747 76.759 1.00 9.35 364 LYS A N 1
ATOM 2675 C CA . LYS A 1 181 ? 0.004 -2.601 75.979 1.00 9.90 364 LYS A CA 1
ATOM 2676 C C . LYS A 1 181 ? 0.452 -3.898 75.308 1.00 9.75 364 LYS A C 1
ATOM 2677 O O . LYS A 1 181 ? 1.528 -3.941 74.716 1.00 10.34 364 LYS A O 1
ATOM 2696 N N . ALA A 1 182 ? -0.383 -4.923 75.329 1.00 9.21 365 ALA A N 1
ATOM 2697 C CA . ALA A 1 182 ? -0.078 -6.180 74.652 1.00 9.11 365 ALA A CA 1
ATOM 2698 C C . ALA A 1 182 ? -0.039 -5.989 73.152 1.00 8.09 365 ALA A C 1
ATOM 2699 O O . ALA A 1 182 ? -0.851 -5.271 72.593 1.00 9.15 365 ALA A O 1
ATOM 2706 N N . SER A 1 183 ? 0.898 -6.676 72.503 1.00 8.64 366 SER A N 1
ATOM 2707 C CA A SER A 1 183 ? 0.977 -6.692 71.063 0.66 8.99 366 SER A CA 1
ATOM 2708 C CA B SER A 1 183 ? 0.964 -6.664 71.055 0.34 9.52 366 SER A CA 1
ATOM 2709 C C . SER A 1 183 ? -0.156 -7.528 70.489 1.00 8.59 366 SER A C 1
ATOM 2710 O O . SER A 1 183 ? -0.496 -8.570 71.047 1.00 11.53 366 SER A O 1
ATOM 2725 N N . LEU A 1 184 ? -0.742 -7.061 69.385 1.00 7.57 367 LEU A N 1
ATOM 2726 C CA . LEU A 1 184 ? -1.918 -7.678 68.811 1.00 7.64 367 LEU A CA 1
ATOM 2727 C C . LEU A 1 184 ? -1.710 -8.117 67.385 1.00 7.23 367 LEU A C 1
ATOM 2728 O O . LEU A 1 184 ? -1.425 -7.300 66.502 1.00 8.09 367 LEU A O 1
ATOM 2744 N N . GLN A 1 185 ? -1.882 -9.412 67.157 1.00 7.80 368 GLN A N 1
ATOM 2745 C CA . GLN A 1 185 ? -1.840 -9.973 65.826 1.00 7.11 368 GLN A CA 1
ATOM 2746 C C . GLN A 1 185 ? -3.172 -9.793 65.112 1.00 7.30 368 GLN A C 1
ATOM 2747 O O . GLN A 1 185 ? -4.231 -9.618 65.747 1.00 8.70 368 GLN A O 1
ATOM 2761 N N . GLY A 1 186 ? -3.131 -9.897 63.791 1.00 6.35 369 GLY A N 1
ATOM 2762 C CA . GLY A 1 186 ? -4.342 -10.030 63.012 1.00 6.79 369 GLY A CA 1
ATOM 2763 C C . GLY A 1 186 ? -5.018 -8.746 62.595 1.00 6.59 369 GLY A C 1
ATOM 2764 O O . GLY A 1 186 ? -6.033 -8.815 61.906 1.00 7.34 369 GLY A O 1
ATOM 2768 N N . ALA A 1 187 ? -4.498 -7.583 62.993 1.00 6.32 370 ALA A N 1
ATOM 2769 C CA . ALA A 1 187 ? -5.048 -6.323 62.485 1.00 6.33 370 ALA A CA 1
ATOM 2770 C C . ALA A 1 187 ? -4.611 -6.152 61.037 1.00 6.16 370 ALA A C 1
ATOM 2771 O O . ALA A 1 187 ? -3.498 -6.531 60.684 1.00 7.73 370 ALA A O 1
ATOM 2778 N N . ILE A 1 188 ? -5.486 -5.577 60.216 1.00 5.70 371 ILE A N 1
ATOM 2779 C CA . ILE A 1 188 ? -5.182 -5.333 58.821 1.00 6.14 371 ILE A CA 1
ATOM 2780 C C . ILE A 1 188 ? -5.104 -3.829 58.594 1.00 5.82 371 ILE A C 1
ATOM 2781 O O . ILE A 1 188 ? -6.037 -3.097 58.953 1.00 6.81 371 ILE A O 1
ATOM 2797 N N . PHE A 1 189 ? -4.009 -3.383 57.979 1.00 6.00 372 PHE A N 1
ATOM 2798 C CA . PHE A 1 189 ? -3.798 -1.984 57.610 1.00 5.80 372 PHE A CA 1
ATOM 2799 C C . PHE A 1 189 ? -3.522 -1.852 56.133 1.00 5.54 372 PHE A C 1
ATOM 2800 O O . PHE A 1 189 ? -2.959 -2.752 55.491 1.00 6.45 372 PHE A O 1
ATOM 2817 N N . VAL A 1 190 ? -3.866 -0.680 55.615 1.00 5.69 373 VAL A N 1
ATOM 2818 C CA . VAL A 1 190 ? -3.336 -0.173 54.365 1.00 5.59 373 VAL A CA 1
ATOM 2819 C C . VAL A 1 190 ? -2.607 1.140 54.662 1.00 5.65 373 VAL A C 1
ATOM 2820 O O . VAL A 1 190 ? -2.846 1.775 55.694 1.00 6.32 373 VAL A O 1
ATOM 2833 N N . LEU A 1 191 ? -1.712 1.518 53.759 1.00 5.81 374 LEU A N 1
ATOM 2834 C CA . LEU A 1 191 ? -0.923 2.742 53.906 1.00 5.52 374 LEU A CA 1
ATOM 2835 C C . LEU A 1 191 ? -1.389 3.771 52.888 1.00 5.23 374 LEU A C 1
ATOM 2836 O O . LEU A 1 191 ? -1.441 3.493 51.692 1.00 5.77 374 LEU A O 1
ATOM 2852 N N . LYS A 1 192 ? -1.719 4.956 53.373 1.00 5.52 375 LYS A N 1
ATOM 2853 C CA . LYS A 1 192 ? -2.074 6.089 52.533 1.00 5.28 375 LYS A CA 1
ATOM 2854 C C . LYS A 1 192 ? -0.925 7.095 52.500 1.00 5.34 375 LYS A C 1
ATOM 2855 O O . LYS A 1 192 ? -0.204 7.266 53.502 1.00 6.30 375 LYS A O 1
ATOM 2874 N N . ASN A 1 193 ? -0.731 7.719 51.346 1.00 5.15 376 ASN A N 1
ATOM 2875 C CA . ASN A 1 193 ? 0.227 8.804 51.227 1.00 5.49 376 ASN A CA 1
ATOM 2876 C C . ASN A 1 193 ? -0.461 10.138 51.526 1.00 5.46 376 ASN A C 1
ATOM 2877 O O . ASN A 1 193 ? -1.572 10.164 52.070 1.00 7.27 376 ASN A O 1
ATOM 2888 N N . ALA A 1 194 ? 0.222 11.240 51.240 1.00 5.37 377 ALA A N 1
ATOM 2889 C CA . ALA A 1 194 ? -0.281 12.577 51.550 1.00 6.22 377 ALA A CA 1
ATOM 2890 C C . ALA A 1 194 ? -1.129 13.165 50.449 1.00 6.08 377 ALA A C 1
ATOM 2891 O O . ALA A 1 194 ? -1.650 14.269 50.608 1.00 7.52 377 ALA A O 1
ATOM 2898 N N . THR A 1 195 ? -1.293 12.429 49.370 1.00 6.30 378 THR A N 1
ATOM 2899 C CA . THR A 1 195 ? -1.991 12.878 48.175 1.00 6.37 378 THR A CA 1
ATOM 2900 C C . THR A 1 195 ? -3.189 11.981 47.836 1.00 6.88 378 THR A C 1
ATOM 2901 O O . THR A 1 195 ? -3.536 11.817 46.656 1.00 9.06 378 THR A O 1
ATOM 2912 N N . GLY A 1 196 ? -3.825 11.416 48.861 1.00 6.78 379 GLY A N 1
ATOM 2913 C CA . GLY A 1 196 ? -5.099 10.739 48.703 1.00 7.65 379 GLY A CA 1
ATOM 2914 C C . GLY A 1 196 ? -5.035 9.306 48.223 1.00 6.24 379 GLY A C 1
ATOM 2915 O O . GLY A 1 196 ? -6.087 8.716 47.972 1.00 7.37 379 GLY A O 1
ATOM 2919 N N . GLN A 1 197 ? -3.841 8.742 48.092 1.00 5.70 380 GLN A N 1
ATOM 2920 C CA . GLN A 1 197 ? -3.665 7.460 47.432 1.00 5.75 380 GLN A CA 1
ATOM 2921 C C . GLN A 1 197 ? -3.190 6.394 48.391 1.00 5.11 380 GLN A C 1
ATOM 2922 O O . GLN A 1 197 ? -2.661 6.698 49.466 1.00 5.84 380 GLN A O 1
ATOM 2936 N N . PHE A 1 198 ? -3.344 5.147 47.963 1.00 5.29 381 PHE A N 1
ATOM 2937 C CA . PHE A 1 198 ? -3.084 3.983 48.791 1.00 5.13 381 PHE A CA 1
ATOM 2938 C C . PHE A 1 198 ? -1.998 3.120 48.170 1.00 4.95 381 PHE A C 1
ATOM 2939 O O . PHE A 1 198 ? -1.931 2.924 46.952 1.00 5.35 381 PHE A O 1
ATOM 2956 N N . LEU A 1 199 ? -1.129 2.584 49.019 1.00 5.22 382 LEU A N 1
ATOM 2957 C CA . LEU A 1 199 ? 0.015 1.796 48.587 1.00 4.68 382 LEU A CA 1
ATOM 2958 C C . LEU A 1 199 ? -0.378 0.450 48.025 1.00 4.89 382 LEU A C 1
ATOM 2959 O O . LEU A 1 199 ? -1.046 -0.358 48.702 1.00 5.40 382 LEU A O 1
ATOM 2975 N N . ASN A 1 200 ? 0.066 0.183 46.802 1.00 5.22 383 ASN A N 1
ATOM 2976 C CA . ASN A 1 200 ? 0.070 -1.149 46.223 1.00 5.68 383 ASN A CA 1
ATOM 2977 C C . ASN A 1 200 ? 1.540 -1.529 46.054 1.00 5.59 383 ASN A C 1
ATOM 2978 O O . ASN A 1 200 ? 2.266 -0.888 45.276 1.00 6.20 383 ASN A O 1
ATOM 2989 N N . PHE A 1 201 ? 1.971 -2.534 46.794 1.00 5.63 384 PHE A N 1
ATOM 2990 C CA . PHE A 1 201 ? 3.354 -2.992 46.777 1.00 6.05 384 PHE A CA 1
ATOM 2991 C C . PHE A 1 201 ? 3.381 -4.467 46.344 1.00 6.32 384 PHE A C 1
ATOM 2992 O O . PHE A 1 201 ? 4.278 -5.239 46.704 1.00 7.44 384 PHE A O 1
ATOM 3009 N N . ASN A 1 202 ? 2.409 -4.851 45.520 1.00 7.31 385 ASN A N 1
ATOM 3010 C CA . ASN A 1 202 ? 2.347 -6.240 45.078 1.00 8.41 385 ASN A CA 1
ATOM 3011 C C . ASN A 1 202 ? 3.481 -6.617 44.134 1.00 8.37 385 ASN A C 1
ATOM 3012 O O . ASN A 1 202 ? 3.928 -7.764 44.134 1.00 10.21 385 ASN A O 1
ATOM 3023 N N . ASP A 1 203 ? 3.947 -5.664 43.331 1.00 7.86 386 ASP A N 1
ATOM 3024 C CA . ASP A 1 203 ? 5.218 -5.835 42.624 1.00 7.13 386 ASP A CA 1
ATOM 3025 C C . ASP A 1 203 ? 6.283 -5.496 43.654 1.00 6.53 386 ASP A C 1
ATOM 3026 O O . ASP A 1 203 ? 6.428 -4.332 44.065 1.00 6.80 386 ASP A O 1
ATOM 3035 N N . THR A 1 204 ? 7.019 -6.505 44.109 1.00 7.08 387 THR A N 1
ATOM 3036 C CA . THR A 1 204 ? 7.992 -6.291 45.169 1.00 7.32 387 THR A CA 1
ATOM 3037 C C . THR A 1 204 ? 9.095 -5.296 44.771 1.00 6.57 387 THR A C 1
ATOM 3038 O O . THR A 1 204 ? 9.779 -4.757 45.652 1.00 6.85 387 THR A O 1
ATOM 3049 N N . ASN A 1 205 ? 9.263 -5.059 43.468 1.00 5.85 388 ASN A N 1
ATOM 3050 C CA . ASN A 1 205 ? 10.233 -4.088 42.965 1.00 6.13 388 ASN A CA 1
ATOM 3051 C C . ASN A 1 205 ? 9.622 -2.743 42.589 1.00 5.76 388 ASN A C 1
ATOM 3052 O O . ASN A 1 205 ? 10.334 -1.925 41.998 1.00 6.08 388 ASN A O 1
ATOM 3063 N N . ASN A 1 206 ? 8.360 -2.474 42.939 1.00 5.65 389 ASN A N 1
ATOM 3064 C CA . ASN A 1 206 ? 7.773 -1.218 42.527 1.00 5.32 389 ASN A CA 1
ATOM 3065 C C . ASN A 1 206 ? 6.617 -0.777 43.410 1.00 5.56 389 ASN A C 1
ATOM 3066 O O . ASN A 1 206 ? 5.494 -1.269 43.278 1.00 6.69 389 ASN A O 1
ATOM 3077 N N . VAL A 1 207 ? 6.871 0.177 44.311 1.00 5.04 390 VAL A N 1
ATOM 3078 C CA . VAL A 1 207 ? 5.825 0.883 45.033 1.00 5.52 390 VAL A CA 1
ATOM 3079 C C . VAL A 1 207 ? 4.921 1.595 44.054 1.00 5.03 390 VAL A C 1
ATOM 3080 O O . VAL A 1 207 ? 5.422 2.317 43.180 1.00 5.81 390 VAL A O 1
ATOM 3093 N N . GLU A 1 208 ? 3.605 1.446 44.210 1.00 5.07 391 GLU A N 1
ATOM 3094 C CA . GLU A 1 208 ? 2.644 2.181 43.413 1.00 5.46 391 GLU A CA 1
ATOM 3095 C C . GLU A 1 208 ? 1.587 2.785 44.329 1.00 4.83 391 GLU A C 1
ATOM 3096 O O . GLU A 1 208 ? 1.324 2.274 45.431 1.00 5.77 391 GLU A O 1
ATOM 3108 N N . TRP A 1 209 ? 0.991 3.873 43.867 1.00 5.05 392 TRP A N 1
ATOM 3109 C CA . TRP A 1 209 ? 0.002 4.629 44.622 1.00 5.80 392 TRP A CA 1
ATOM 3110 C C . TRP A 1 209 ? -1.268 4.710 43.791 1.00 5.79 392 TRP A C 1
ATOM 3111 O O . TRP A 1 209 ? -1.217 5.098 42.632 1.00 6.95 392 TRP A O 1
ATOM 3132 N N . GLY A 1 210 ? -2.401 4.350 44.377 1.00 5.74 393 GLY A N 1
ATOM 3133 C CA . GLY A 1 210 ? -3.640 4.338 43.621 1.00 6.51 393 GLY A CA 1
ATOM 3134 C C . GLY A 1 210 ? -4.858 4.155 44.485 1.00 5.90 393 GLY A C 1
ATOM 3135 O O . GLY A 1 210 ? -4.941 4.711 45.584 1.00 6.01 393 GLY A O 1
ATOM 3139 N N . THR A 1 211 ? -5.838 3.435 43.973 1.00 5.86 394 THR A N 1
ATOM 3140 C CA . THR A 1 211 ? -7.119 3.321 44.662 1.00 6.56 394 THR A CA 1
ATOM 3141 C C . THR A 1 211 ? -6.995 2.468 45.926 1.00 6.90 394 THR A C 1
ATOM 3142 O O . THR A 1 211 ? -6.108 1.625 46.080 1.00 7.20 394 THR A O 1
ATOM 3153 N N . GLU A 1 212 ? -7.929 2.688 46.848 1.00 7.96 395 GLU A N 1
ATOM 3154 C CA . GLU A 1 212 ? -7.986 1.879 48.048 1.00 9.08 395 GLU A CA 1
ATOM 3155 C C . GLU A 1 212 ? -8.275 0.414 47.696 1.00 9.43 395 GLU A C 1
ATOM 3156 O O . GLU A 1 212 ? -7.737 -0.496 48.300 1.00 10.13 395 GLU A O 1
ATOM 3168 N N . ALA A 1 213 ? -9.127 0.180 46.706 1.00 10.79 396 ALA A N 1
ATOM 3169 C CA . ALA A 1 213 ? -9.489 -1.179 46.360 1.00 11.97 396 ALA A CA 1
ATOM 3170 C C . ALA A 1 213 ? -8.264 -1.962 45.863 1.00 11.49 396 ALA A C 1
ATOM 3171 O O . ALA A 1 213 ? -8.199 -3.192 46.015 1.00 13.49 396 ALA A O 1
ATOM 3178 N N . ASN A 1 214 ? -7.301 -1.259 45.279 1.00 9.89 397 ASN A N 1
ATOM 3179 C CA . ASN A 1 214 ? -6.086 -1.888 44.779 1.00 10.43 397 ASN A CA 1
ATOM 3180 C C . ASN A 1 214 ? -4.935 -1.943 45.779 1.00 8.45 397 ASN A C 1
ATOM 3181 O O . ASN A 1 214 ? -3.863 -2.414 45.462 1.00 10.23 397 ASN A O 1
ATOM 3192 N N . ALA A 1 215 ? -5.164 -1.495 47.000 1.00 8.01 398 ALA A N 1
ATOM 3193 C CA . ALA A 1 215 ? -4.115 -1.417 47.996 1.00 7.87 398 ALA A CA 1
ATOM 3194 C C . ALA A 1 215 ? -3.677 -2.791 48.498 1.00 7.18 398 ALA A C 1
ATOM 3195 O O . ALA A 1 215 ? -4.465 -3.726 48.600 1.00 9.78 398 ALA A O 1
ATOM 3202 N N . THR A 1 216 ? -2.414 -2.872 48.883 1.00 5.89 399 THR A N 1
ATOM 3203 C CA . THR A 1 216 ? -1.892 -4.032 49.572 1.00 5.41 399 THR A CA 1
ATOM 3204 C C . THR A 1 216 ? -2.326 -4.021 51.026 1.00 5.34 399 THR A C 1
ATOM 3205 O O . THR A 1 216 ? -2.120 -3.058 51.747 1.00 6.69 399 THR A O 1
ATOM 3216 N N . GLU A 1 217 ? -2.954 -5.104 51.464 1.00 5.99 400 GLU A N 1
ATOM 3217 C CA . GLU A 1 217 ? -3.339 -5.276 52.859 1.00 6.45 400 GLU A CA 1
ATOM 3218 C C . GLU A 1 217 ? -2.220 -5.953 53.639 1.00 6.48 400 GLU A C 1
ATOM 3219 O O . GLU A 1 217 ? -1.749 -7.024 53.265 1.00 7.65 400 GLU A O 1
ATOM 3231 N N . TYR A 1 218 ? -1.821 -5.327 54.745 1.00 5.73 401 TYR A N 1
ATOM 3232 C CA . TYR A 1 218 ? -0.797 -5.837 55.642 1.00 5.90 401 TYR A CA 1
ATOM 3233 C C . TYR A 1 218 ? -1.461 -6.297 56.929 1.00 5.86 401 TYR A C 1
ATOM 3234 O O . TYR A 1 218 ? -2.237 -5.545 57.522 1.00 6.93 401 TYR A O 1
ATOM 3252 N N . THR A 1 219 ? -1.116 -7.497 57.388 1.00 5.37 402 THR A N 1
AT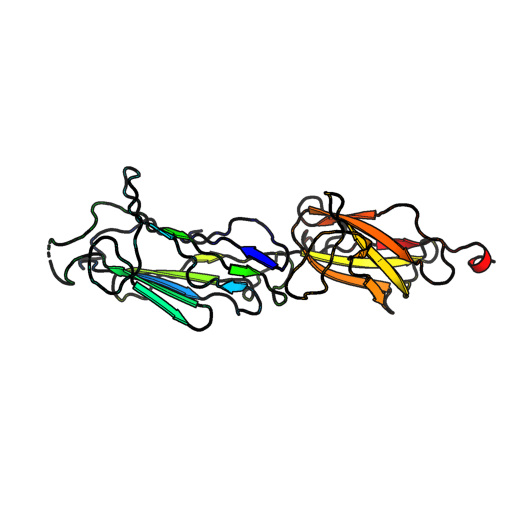OM 3253 C CA . THR A 1 219 ? -1.631 -8.035 58.636 1.00 5.37 402 THR A CA 1
ATOM 3254 C C . THR A 1 219 ? -0.546 -8.038 59.700 1.00 5.41 402 THR A C 1
ATOM 3255 O O . THR A 1 219 ? 0.579 -8.494 59.444 1.00 6.37 402 THR A O 1
ATOM 3266 N N . THR A 1 220 ? -0.874 -7.578 60.905 1.00 5.52 403 THR A N 1
ATOM 3267 C CA . THR A 1 220 ? 0.098 -7.610 61.994 1.00 6.16 403 THR A CA 1
ATOM 3268 C C . THR A 1 220 ? 0.387 -9.070 62.385 1.00 6.39 403 THR A C 1
ATOM 3269 O O . THR A 1 220 ? -0.519 -9.909 62.483 1.00 6.62 403 THR A O 1
ATOM 3280 N N . GLY A 1 221 ? 1.672 -9.359 62.544 1.00 6.82 404 GLY A N 1
ATOM 3281 C CA . GLY A 1 221 ? 2.098 -10.708 62.837 1.00 7.67 404 GLY A CA 1
ATOM 3282 C C . GLY A 1 221 ? 1.890 -11.109 64.269 1.00 8.53 404 GLY A C 1
ATOM 3283 O O . GLY A 1 221 ? 1.316 -10.386 65.084 1.00 8.35 404 GLY A O 1
ATOM 3287 N N . ALA A 1 222 ? 2.393 -12.299 64.595 1.00 10.91 405 ALA A N 1
ATOM 3288 C CA . ALA A 1 222 ? 2.263 -12.839 65.937 1.00 12.48 405 ALA A CA 1
ATOM 3289 C C . ALA A 1 222 ? 2.890 -11.906 66.975 1.00 10.99 405 ALA A C 1
ATOM 3290 O O . ALA A 1 222 ? 2.490 -11.922 68.137 1.00 14.32 405 ALA A O 1
ATOM 3297 N N . ASP A 1 223 ? 3.860 -11.097 66.532 1.00 10.18 406 ASP A N 1
ATOM 3298 C CA . ASP A 1 223 ? 4.548 -10.094 67.342 1.00 11.31 406 ASP A CA 1
ATOM 3299 C C . ASP A 1 223 ? 3.897 -8.708 67.304 1.00 9.48 406 ASP A C 1
ATOM 3300 O O . ASP A 1 223 ? 4.423 -7.757 67.872 1.00 10.49 406 ASP A O 1
ATOM 3309 N N . GLY A 1 224 ? 2.761 -8.594 66.641 1.00 8.45 407 GLY A N 1
ATOM 3310 C CA . GLY A 1 224 ? 2.088 -7.303 66.511 1.00 8.34 407 GLY A CA 1
ATOM 3311 C C . GLY A 1 224 ? 2.640 -6.379 65.433 1.00 7.55 407 GLY A C 1
ATOM 3312 O O . GLY A 1 224 ? 2.230 -5.230 65.359 1.00 8.72 407 GLY A O 1
ATOM 3316 N N . ILE A 1 225 ? 3.554 -6.858 64.606 1.00 7.24 408 ILE A N 1
ATOM 3317 C CA . ILE A 1 225 ? 4.323 -5.989 63.725 1.00 6.94 408 ILE A CA 1
ATOM 3318 C C . ILE A 1 225 ? 3.917 -6.137 62.262 1.00 6.62 408 ILE A C 1
ATOM 3319 O O . ILE A 1 225 ? 3.646 -7.248 61.772 1.00 6.83 408 ILE A O 1
ATOM 3335 N N . ILE A 1 226 ? 3.953 -5.003 61.555 1.00 6.92 409 ILE A N 1
ATOM 3336 C CA . ILE A 1 226 ? 4.021 -4.927 60.096 1.00 6.83 409 ILE A CA 1
ATOM 3337 C C . ILE A 1 226 ? 5.281 -4.143 59.754 1.00 6.51 409 ILE A C 1
ATOM 3338 O O . ILE A 1 226 ? 5.505 -3.069 60.323 1.00 7.66 409 ILE A O 1
ATOM 3354 N N . THR A 1 227 ? 6.060 -4.632 58.784 1.00 6.15 410 THR A N 1
ATOM 3355 C CA . THR A 1 227 ? 7.193 -3.869 58.267 1.00 6.22 410 THR A CA 1
ATOM 3356 C C . THR A 1 227 ? 6.948 -3.527 56.813 1.00 6.71 410 THR A C 1
ATOM 3357 O O . THR A 1 227 ? 6.701 -4.413 55.992 1.00 8.00 410 THR A O 1
ATOM 3368 N N . ILE A 1 228 ? 7.052 -2.242 56.477 1.00 5.81 411 ILE A N 1
ATOM 3369 C CA . ILE A 1 228 ? 6.968 -1.768 55.095 1.00 5.89 411 ILE A CA 1
ATOM 3370 C C . ILE A 1 228 ? 8.297 -1.116 54.775 1.00 5.72 411 ILE A C 1
ATOM 3371 O O . ILE A 1 228 ? 8.657 -0.102 55.370 1.00 6.49 411 ILE A O 1
ATOM 3387 N N . THR A 1 229 ? 9.048 -1.720 53.855 1.00 5.98 412 THR A N 1
ATOM 3388 C CA . THR A 1 229 ? 10.409 -1.283 53.547 1.00 5.46 412 THR A CA 1
ATOM 3389 C C . THR A 1 229 ? 10.476 -0.767 52.131 1.00 5.44 412 THR A C 1
ATOM 3390 O O . THR A 1 229 ? 10.071 -1.453 51.198 1.00 6.65 412 THR A O 1
ATOM 3401 N N . GLY A 1 230 ? 11.036 0.426 51.963 1.00 5.65 413 GLY A N 1
ATOM 3402 C CA . GLY A 1 230 ? 11.302 0.943 50.635 1.00 5.86 413 GLY A CA 1
ATOM 3403 C C . GLY A 1 230 ? 10.515 2.176 50.221 1.00 5.76 413 GLY A C 1
ATOM 3404 O O . GLY A 1 230 ? 10.118 2.281 49.060 1.00 6.32 413 GLY A O 1
ATOM 3408 N N . LEU A 1 231 ? 10.320 3.112 51.142 1.00 5.59 414 LEU A N 1
ATOM 3409 C CA . LEU A 1 231 ? 9.490 4.290 50.916 1.00 5.37 414 LEU A CA 1
ATOM 3410 C C . LEU A 1 231 ? 10.336 5.572 50.953 1.00 6.10 414 LEU A C 1
ATOM 3411 O O . LEU A 1 231 ? 11.215 5.760 51.784 1.00 6.50 414 LEU A O 1
ATOM 3427 N N . LYS A 1 232 ? 9.961 6.496 50.087 1.00 5.91 415 LYS A N 1
ATOM 3428 C CA . LYS A 1 232 ? 10.486 7.837 50.049 1.00 6.70 415 LYS A CA 1
ATOM 3429 C C . LYS A 1 232 ? 10.117 8.585 51.331 1.00 6.47 415 LYS A C 1
ATOM 3430 O O . LYS A 1 232 ? 9.069 8.330 51.940 1.00 6.85 415 LYS A O 1
ATOM 3449 N N . GLU A 1 233 ? 10.920 9.555 51.730 1.00 6.60 416 GLU A N 1
ATOM 3450 C CA . GLU A 1 233 ? 10.547 10.434 52.823 1.00 6.77 416 GLU A CA 1
ATOM 3451 C C . GLU A 1 233 ? 9.197 11.082 52.536 1.00 6.77 416 GLU A C 1
ATOM 3452 O O . GLU A 1 233 ? 8.831 11.311 51.379 1.00 8.14 416 GLU A O 1
ATOM 3464 N N . GLY A 1 234 ? 8.484 11.422 53.601 1.00 6.44 417 GLY A N 1
ATOM 3465 C CA . GLY A 1 234 ? 7.202 12.090 53.476 1.00 7.49 417 GLY A CA 1
ATOM 3466 C C . GLY A 1 234 ? 6.306 11.773 54.648 1.00 6.02 417 GLY A C 1
ATOM 3467 O O . GLY A 1 234 ? 6.722 11.217 55.652 1.00 7.13 417 GLY A O 1
ATOM 3471 N N . THR A 1 235 ? 5.059 12.172 54.476 1.00 6.05 418 THR A N 1
ATOM 3472 C CA . THR A 1 235 ? 4.035 11.986 55.504 1.00 6.13 418 THR A CA 1
ATOM 3473 C C . THR A 1 235 ? 3.048 10.925 55.025 1.00 5.99 418 THR A C 1
ATOM 3474 O O . THR A 1 235 ? 2.484 11.052 53.941 1.00 6.88 418 THR A O 1
ATOM 3485 N N . TYR A 1 236 ? 2.852 9.884 55.816 1.00 5.68 419 TYR A N 1
ATOM 3486 C CA . TYR A 1 236 ? 1.991 8.774 55.474 1.00 5.45 419 TYR A CA 1
ATOM 3487 C C . TYR A 1 236 ? 0.945 8.601 56.558 1.00 5.60 419 TYR A C 1
ATOM 3488 O O . TYR A 1 236 ? 1.064 9.161 57.651 1.00 6.45 419 TYR A O 1
ATOM 3506 N N . TYR A 1 237 ? -0.068 7.799 56.258 1.00 5.55 420 TYR A N 1
ATOM 3507 C CA . TYR A 1 237 ? -1.179 7.598 57.179 1.00 5.78 420 TYR A CA 1
ATOM 3508 C C . TYR A 1 237 ? -1.527 6.126 57.248 1.00 5.67 420 TYR A C 1
ATOM 3509 O O . TYR A 1 237 ? -1.766 5.476 56.228 1.00 6.68 420 TYR A O 1
ATOM 3527 N N . LEU A 1 238 ? -1.563 5.609 58.471 1.00 5.92 421 LEU A N 1
ATOM 3528 C CA . LEU A 1 238 ? -1.892 4.212 58.720 1.00 6.24 421 LEU A CA 1
ATOM 3529 C C . LEU A 1 238 ? -3.397 4.088 58.854 1.00 6.42 421 LEU A C 1
ATOM 3530 O O . LEU A 1 238 ? -3.978 4.682 59.761 1.00 8.36 421 LEU A O 1
ATOM 3546 N N . VAL A 1 239 ? -4.018 3.323 57.973 1.00 6.14 422 VAL A N 1
ATOM 3547 C CA . VAL A 1 239 ? -5.465 3.174 57.936 1.00 6.98 422 VAL A CA 1
ATOM 3548 C C . VAL A 1 239 ? -5.819 1.732 58.323 1.00 6.58 422 VAL A C 1
ATOM 3549 O O . VAL A 1 239 ? -5.482 0.789 57.609 1.00 6.76 422 VAL A O 1
ATOM 3562 N N . GLU A 1 240 ? -6.506 1.564 59.445 1.00 7.02 423 GLU A N 1
ATOM 3563 C CA . GLU A 1 240 ? -6.927 0.248 59.867 1.00 7.10 423 GLU A CA 1
ATOM 3564 C C . GLU A 1 240 ? -8.160 -0.161 59.084 1.00 7.63 423 GLU A C 1
ATOM 3565 O O . GLU A 1 240 ? -9.176 0.539 59.076 1.00 9.89 423 GLU A O 1
ATOM 3577 N N . LYS A 1 241 ? -8.058 -1.312 58.428 1.00 7.74 424 LYS A N 1
ATOM 3578 C CA . LYS A 1 241 ? -9.152 -1.908 57.689 1.00 8.78 424 LYS A CA 1
ATOM 3579 C C . LYS A 1 241 ? -9.887 -2.977 58.492 1.00 8.73 424 LYS A C 1
ATOM 3580 O O . LYS A 1 241 ? -11.079 -3.189 58.266 1.00 10.67 424 LYS A O 1
ATOM 3599 N N . LYS A 1 242 ? -9.200 -3.649 59.408 1.00 8.21 425 LYS A N 1
ATOM 3600 C CA . LYS A 1 242 ? -9.810 -4.674 60.263 1.00 8.73 425 LYS A CA 1
ATOM 3601 C C . LYS A 1 242 ? -9.087 -4.616 61.599 1.00 8.11 425 LYS A C 1
ATOM 3602 O O . LYS A 1 242 ? -7.860 -4.681 61.642 1.00 8.20 425 LYS A O 1
ATOM 3621 N N . ALA A 1 243 ? -9.835 -4.468 62.688 1.00 9.87 426 ALA A N 1
ATOM 3622 C CA . ALA A 1 243 ? -9.237 -4.485 64.007 1.00 10.65 426 ALA A CA 1
ATOM 3623 C C . ALA A 1 243 ? -8.891 -5.924 64.413 1.00 9.91 426 ALA A C 1
ATOM 3624 O O . ALA A 1 243 ? -9.473 -6.876 63.892 1.00 10.47 426 ALA A O 1
ATOM 3631 N N . PRO A 1 244 ? -7.960 -6.097 65.368 1.00 9.92 427 PRO A N 1
ATOM 3632 C CA . PRO A 1 244 ? -7.767 -7.433 65.928 1.00 10.33 427 PRO A CA 1
ATOM 3633 C C . PRO A 1 244 ? -9.060 -7.947 66.518 1.00 10.27 427 PRO A C 1
ATOM 3634 O O . PRO A 1 244 ? -9.972 -7.184 66.860 1.00 10.57 427 PRO A O 1
ATOM 3645 N N . LEU A 1 245 ? -9.137 -9.259 66.624 1.00 11.09 428 LEU A N 1
ATOM 3646 C CA . LEU A 1 245 ? -10.322 -9.922 67.098 1.00 12.97 428 LEU A CA 1
ATOM 3647 C C . LEU A 1 245 ? -10.789 -9.342 68.435 1.00 12.86 428 LEU A C 1
ATOM 3648 O O . LEU A 1 245 ? -10.039 -9.330 69.401 1.00 13.02 428 LEU A O 1
ATOM 3664 N N . GLY A 1 246 ? -12.041 -8.887 68.497 1.00 13.48 429 GLY A N 1
ATOM 3665 C CA . GLY A 1 246 ? -12.604 -8.339 69.720 1.00 14.57 429 GLY A CA 1
ATOM 3666 C C . GLY A 1 246 ? -12.411 -6.851 69.948 1.00 14.48 429 GLY A C 1
ATOM 3667 O O . GLY A 1 246 ? -12.934 -6.319 70.935 1.00 16.61 429 GLY A O 1
ATOM 3671 N N . TYR A 1 247 ? -11.680 -6.186 69.058 1.00 12.43 430 TYR A N 1
ATOM 3672 C CA . TYR A 1 247 ? -11.401 -4.760 69.163 1.00 11.72 430 TYR A CA 1
ATOM 3673 C C . TYR A 1 247 ? -12.286 -3.947 68.224 1.00 11.40 430 TYR A C 1
ATOM 3674 O O . TYR A 1 247 ? -12.757 -4.452 67.200 1.00 13.43 430 TYR A O 1
ATOM 3692 N N . ASN A 1 248 ? -12.508 -2.684 68.565 1.00 12.70 431 ASN A N 1
ATOM 3693 C CA . ASN A 1 248 ? -13.300 -1.799 67.721 1.00 13.45 431 ASN A CA 1
ATOM 3694 C C . ASN A 1 248 ? -12.470 -1.213 66.576 1.00 12.70 431 ASN A C 1
ATOM 3695 O O . ASN A 1 248 ? -11.335 -0.821 66.781 1.00 15.19 431 ASN A O 1
ATOM 3706 N N . LEU A 1 249 ? -13.027 -1.144 65.375 1.00 12.23 432 LEU A N 1
ATOM 3707 C CA . LEU A 1 249 ? -12.337 -0.540 64.242 1.00 12.13 432 LEU A CA 1
ATOM 3708 C C . LEU A 1 249 ? -12.041 0.928 64.494 1.00 11.70 432 LEU A C 1
ATOM 3709 O O . LEU A 1 249 ? -12.931 1.687 64.847 1.00 12.32 432 LEU A O 1
ATOM 3725 N N . LEU A 1 250 ? -10.781 1.305 64.330 1.00 11.33 433 LEU A N 1
ATOM 3726 C CA . LEU A 1 250 ? -10.343 2.681 64.551 1.00 12.02 433 LEU A CA 1
ATOM 3727 C C . LEU A 1 250 ? -10.904 3.602 63.488 1.00 16.38 433 LEU A C 1
ATOM 3728 O O . LEU A 1 250 ? -10.784 3.312 62.309 1.00 21.01 433 LEU A O 1
ATOM 3744 N N . ASP A 1 251 ? -11.482 4.726 63.901 1.00 17.65 434 ASP A N 1
ATOM 3745 C CA . ASP A 1 251 ? -12.164 5.635 62.979 1.00 23.40 434 ASP A CA 1
ATOM 3746 C C . ASP A 1 251 ? -11.195 6.410 62.126 1.00 24.43 434 ASP A C 1
ATOM 3747 O O . ASP A 1 251 ? -11.472 6.731 60.958 1.00 27.19 434 ASP A O 1
ATOM 3756 N N . ASN A 1 252 ? -10.069 6.767 62.715 1.00 20.44 435 ASN A N 1
ATOM 3757 C CA . ASN A 1 252 ? -9.204 7.731 62.058 1.00 20.90 435 ASN A CA 1
ATOM 3758 C C . ASN A 1 252 ? -7.850 7.130 61.857 1.00 17.78 435 ASN A C 1
ATOM 3759 O O . ASN A 1 252 ? -7.455 6.152 62.523 1.00 19.82 435 ASN A O 1
ATOM 3770 N N . SER A 1 253 ? -7.172 7.673 60.859 1.00 12.07 436 SER A N 1
ATOM 3771 C CA . SER A 1 253 ? -5.870 7.179 60.526 1.00 10.16 436 SER A CA 1
ATOM 3772 C C . SER A 1 253 ? -4.841 7.757 61.478 1.00 10.28 436 SER A C 1
ATOM 3773 O O . SER A 1 253 ? -5.119 8.686 62.237 1.00 12.84 436 SER A O 1
ATOM 3781 N N . GLN A 1 254 ? -3.649 7.180 61.446 1.00 9.34 437 GLN A N 1
ATOM 3782 C CA . GLN A 1 254 ? -2.540 7.669 62.252 1.00 9.10 437 GLN A CA 1
ATOM 3783 C C . GLN A 1 254 ? -1.425 8.178 61.351 1.00 7.08 437 GLN A C 1
ATOM 3784 O O . GLN A 1 254 ? -0.894 7.441 60.527 1.00 7.18 437 GLN A O 1
ATOM 3798 N N . LYS A 1 255 ? -1.048 9.440 61.532 1.00 7.48 438 LYS A N 1
ATOM 3799 C CA . LYS A 1 255 ? 0.034 10.043 60.768 1.00 7.21 438 LYS A CA 1
ATOM 3800 C C . LYS A 1 255 ? 1.392 9.483 61.181 1.00 7.46 438 LYS A C 1
ATOM 3801 O O . LYS A 1 255 ? 1.665 9.333 62.376 1.00 8.91 438 LYS A O 1
ATOM 3820 N N . VAL A 1 256 ? 2.241 9.209 60.197 1.00 6.93 439 VAL A N 1
ATOM 3821 C CA . VAL A 1 256 ? 3.607 8.746 60.421 1.00 7.75 439 VAL A CA 1
ATOM 3822 C C . VAL A 1 256 ? 4.518 9.498 59.449 1.00 7.91 439 VAL A C 1
ATOM 3823 O O . VAL A 1 256 ? 4.340 9.418 58.235 1.00 8.58 439 VAL A O 1
ATOM 3836 N N . ILE A 1 257 ? 5.501 10.211 59.988 1.00 8.59 440 ILE A N 1
ATOM 3837 C CA . ILE A 1 257 ? 6.471 10.924 59.180 1.00 9.76 440 ILE A CA 1
ATOM 3838 C C . ILE A 1 257 ? 7.741 10.093 59.036 1.00 8.77 440 ILE A C 1
ATOM 3839 O O . ILE A 1 257 ? 8.290 9.564 60.001 1.00 9.99 440 ILE A O 1
ATOM 3855 N N . LEU A 1 258 ? 8.207 10.027 57.799 1.00 8.00 441 LEU A N 1
ATOM 3856 C CA . LEU A 1 258 ? 9.423 9.371 57.456 1.00 9.73 441 LEU A CA 1
ATOM 3857 C C . LEU A 1 258 ? 10.361 10.477 56.936 1.00 10.08 441 LEU A C 1
ATOM 3858 O O . LEU A 1 258 ? 9.993 11.280 56.074 1.00 9.32 441 LEU A O 1
ATOM 3874 N N . GLY A 1 259 ? 11.571 10.528 57.478 1.00 12.06 442 GLY A N 1
ATOM 3875 C CA . GLY A 1 259 ? 12.509 11.588 57.142 1.00 13.85 442 GLY A CA 1
ATOM 3876 C C . GLY A 1 259 ? 12.418 12.770 58.093 1.00 13.47 442 GLY A C 1
ATOM 3877 O O . GLY A 1 259 ? 12.079 12.606 59.262 1.00 12.76 442 GLY A O 1
ATOM 3881 N N . ASP A 1 260 ? 12.730 13.970 57.607 1.00 15.60 443 ASP A N 1
ATOM 3882 C CA . ASP A 1 260 ? 12.706 15.156 58.457 1.00 17.88 443 ASP A CA 1
ATOM 3883 C C . ASP A 1 260 ? 11.375 15.289 59.163 1.00 16.29 443 ASP A C 1
ATOM 3884 O O . ASP A 1 260 ? 10.326 15.221 58.529 1.00 15.52 443 ASP A O 1
ATOM 3893 N N . GLY A 1 261 ? 11.421 15.467 60.474 1.00 15.95 444 GLY A N 1
ATOM 3894 C CA . GLY A 1 261 ? 10.208 15.562 61.271 1.00 15.69 444 GLY A CA 1
ATOM 3895 C C . GLY A 1 261 ? 9.744 14.249 61.891 1.00 14.36 444 GLY A C 1
ATOM 3896 O O . GLY A 1 261 ? 8.770 14.214 62.632 1.00 15.83 444 GLY A O 1
ATOM 3900 N N . ALA A 1 262 ? 10.443 13.162 61.600 1.00 12.48 445 ALA A N 1
ATOM 3901 C CA . ALA A 1 262 ? 10.059 11.860 62.128 1.00 12.04 445 ALA A CA 1
ATOM 3902 C C . ALA A 1 262 ? 10.073 11.790 63.632 1.00 14.05 445 ALA A C 1
ATOM 3903 O O . ALA A 1 262 ? 10.901 12.403 64.291 1.00 15.16 445 ALA A O 1
ATOM 3910 N N . THR A 1 263 ? 9.143 10.995 64.141 1.00 15.10 446 THR A N 1
ATOM 3911 C CA . THR A 1 263 ? 9.148 10.510 65.503 1.00 16.27 446 THR A CA 1
ATOM 3912 C C . THR A 1 263 ? 9.399 8.992 65.531 1.00 13.99 446 THR A C 1
ATOM 3913 O O . THR A 1 263 ? 9.435 8.317 64.488 1.00 15.06 446 THR A O 1
ATOM 3924 N N . ASP A 1 264 ? 9.621 8.468 66.734 1.00 16.66 447 ASP A N 1
ATOM 3925 C CA . ASP A 1 264 ? 9.748 7.032 66.915 1.00 15.95 447 ASP A CA 1
ATOM 3926 C C . ASP A 1 264 ? 10.886 6.447 66.086 1.00 14.78 447 ASP A C 1
ATOM 3927 O O . ASP A 1 264 ? 10.741 5.391 65.467 1.00 14.68 447 ASP A O 1
ATOM 3936 N N . THR A 1 265 ? 12.024 7.122 66.067 1.00 14.55 448 THR A N 1
ATOM 3937 C CA . THR A 1 265 ? 13.122 6.665 65.236 1.00 15.05 448 THR A CA 1
ATOM 3938 C C . THR A 1 265 ? 13.948 5.569 65.901 1.00 15.39 448 THR A C 1
ATOM 3939 O O . THR A 1 265 ? 14.014 5.475 67.121 1.00 17.26 448 THR A O 1
ATOM 3950 N N . THR A 1 266 ? 14.588 4.752 65.075 1.00 14.81 449 THR A N 1
ATOM 3951 C CA . THR A 1 266 ? 15.573 3.781 65.528 1.00 16.74 449 THR A CA 1
ATOM 3952 C C . THR A 1 266 ? 16.938 4.427 65.517 1.00 18.14 449 THR A C 1
ATOM 3953 O O . THR A 1 266 ? 17.407 4.856 64.465 1.00 18.73 449 THR A O 1
ATOM 3964 N N . ASN A 1 267 ? 17.574 4.469 66.686 1.00 21.06 450 ASN A N 1
ATOM 3965 C CA . ASN A 1 267 ? 18.925 5.013 66.818 1.00 26.05 450 ASN A CA 1
ATOM 3966 C C . ASN A 1 267 ? 19.102 6.342 66.088 1.00 24.18 450 ASN A C 1
ATOM 3967 O O . ASN A 1 267 ? 20.082 6.557 65.373 1.00 25.32 450 ASN A O 1
ATOM 3978 N N . SER A 1 268 ? 18.127 7.218 66.273 1.00 21.82 451 SER A N 1
ATOM 3979 C CA . SER A 1 268 ? 18.160 8.579 65.750 1.00 21.37 451 SER A CA 1
ATOM 3980 C C . SER A 1 268 ? 18.174 8.651 64.220 1.00 18.35 451 SER A C 1
ATOM 3981 O O . SER A 1 268 ? 18.537 9.676 63.647 1.00 21.16 451 SER A O 1
ATOM 3989 N N . ASP A 1 269 ? 17.757 7.569 63.563 1.00 13.61 452 ASP A N 1
ATOM 3990 C CA . ASP A 1 269 ? 17.721 7.518 62.103 1.00 11.56 452 ASP A CA 1
ATOM 3991 C C . ASP A 1 269 ? 16.291 7.831 61.671 1.00 10.77 452 ASP A C 1
ATOM 3992 O O . ASP A 1 269 ? 15.382 7.005 61.835 1.00 10.90 452 ASP A O 1
ATOM 4001 N N . ASN A 1 270 ? 16.081 9.009 61.087 1.00 10.79 453 ASN A N 1
ATOM 4002 C CA A ASN A 1 270 ? 14.768 9.494 60.665 0.44 10.54 453 ASN A CA 1
ATOM 4003 C CA B ASN A 1 270 ? 14.716 9.390 60.768 0.56 10.47 453 ASN A CA 1
ATOM 4004 C C . ASN A 1 270 ? 14.133 8.656 59.551 1.00 8.89 453 ASN A C 1
ATOM 4005 O O . ASN A 1 270 ? 12.956 8.850 59.225 1.00 8.98 453 ASN A O 1
ATOM 4026 N N . LEU A 1 271 ? 14.926 7.771 58.935 1.00 8.00 454 LEU A N 1
ATOM 4027 C CA . LEU A 1 271 ? 14.425 6.899 57.853 1.00 7.55 454 LEU A CA 1
ATOM 4028 C C . LEU A 1 271 ? 14.046 5.500 58.344 1.00 7.52 454 LEU A C 1
ATOM 4029 O O . LEU A 1 271 ? 13.647 4.670 57.542 1.00 7.67 454 LEU A O 1
ATOM 4045 N N . LEU A 1 272 ? 14.151 5.262 59.643 1.00 7.50 455 LEU A N 1
ATOM 4046 C CA . LEU A 1 272 ? 13.773 3.993 60.250 1.00 7.91 455 LEU A CA 1
ATOM 4047 C C . LEU A 1 272 ? 12.818 4.322 61.395 1.00 8.33 455 LEU A C 1
ATOM 4048 O O . LEU A 1 272 ? 13.257 4.653 62.494 1.00 10.09 455 LEU A O 1
ATOM 4064 N N . VAL A 1 273 ? 11.514 4.261 61.134 1.00 7.37 456 VAL A N 1
ATOM 4065 C CA . VAL A 1 273 ? 10.549 4.742 62.112 1.00 7.28 456 VAL A CA 1
ATOM 4066 C C . VAL A 1 273 ? 9.673 3.586 62.605 1.00 7.45 456 VAL A C 1
ATOM 4067 O O . VAL A 1 273 ? 9.490 2.564 61.934 1.00 7.97 456 VAL A O 1
ATOM 4080 N N . ASN A 1 274 ? 9.134 3.780 63.808 1.00 7.86 457 ASN A N 1
ATOM 4081 C CA . ASN A 1 274 ? 8.475 2.724 64.555 1.00 8.51 457 ASN A CA 1
ATOM 4082 C C . ASN A 1 274 ? 7.198 3.209 65.225 1.00 8.74 457 ASN A C 1
ATOM 4083 O O . ASN A 1 274 ? 7.101 3.210 66.454 1.00 10.53 457 ASN A O 1
ATOM 4094 N N . PRO A 1 275 ? 6.179 3.591 64.445 1.00 8.04 458 PRO A N 1
ATOM 4095 C CA . PRO A 1 275 ? 4.917 4.006 65.059 1.00 8.83 458 PRO A CA 1
ATOM 4096 C C . PRO A 1 275 ? 4.226 2.865 65.815 1.00 8.71 458 PRO A C 1
ATOM 4097 O O . PRO A 1 275 ? 4.246 1.714 65.363 1.00 9.35 458 PRO A O 1
ATOM 4108 N N . THR A 1 276 ? 3.594 3.210 66.936 1.00 8.93 459 THR A N 1
ATOM 4109 C CA . THR A 1 276 ? 2.733 2.304 67.683 1.00 8.64 459 THR A CA 1
ATOM 4110 C C . THR A 1 276 ? 1.298 2.765 67.489 1.00 7.65 459 THR A C 1
ATOM 4111 O O . THR A 1 276 ? 0.998 3.947 67.656 1.00 8.81 459 THR A O 1
ATOM 4122 N N . VAL A 1 277 ? 0.421 1.828 67.145 1.00 7.90 460 VAL A N 1
ATOM 4123 C CA . VAL A 1 277 ? -0.996 2.105 66.980 1.00 7.78 460 VAL A CA 1
ATOM 4124 C C . VAL A 1 277 ? -1.749 1.383 68.083 1.00 8.26 460 VAL A C 1
ATOM 4125 O O . VAL A 1 277 ? -1.604 0.158 68.261 1.00 8.21 460 VAL A O 1
ATOM 4138 N N . GLU A 1 278 ? -2.542 2.131 68.842 1.00 8.80 461 GLU A N 1
ATOM 4139 C CA . GLU A 1 278 ? -3.323 1.584 69.944 1.00 9.53 461 GLU A CA 1
ATOM 4140 C C . GLU A 1 278 ? -4.723 1.242 69.488 1.00 10.67 461 GLU A C 1
ATOM 4141 O O . GLU A 1 278 ? -5.366 1.956 68.727 1.00 13.76 461 GLU A O 1
ATOM 4153 N N . ASN A 1 279 ? -5.203 0.121 70.006 1.00 9.68 462 ASN A N 1
ATOM 4154 C CA . ASN A 1 279 ? -6.536 -0.402 69.762 1.00 9.54 462 ASN A CA 1
ATOM 4155 C C . ASN A 1 279 ? -7.313 -0.450 71.058 1.00 10.03 462 ASN A C 1
ATOM 4156 O O . ASN A 1 279 ? -6.740 -0.620 72.132 1.00 12.43 462 ASN A O 1
ATOM 4164 N N . ASN A 1 280 ? -8.628 -0.343 70.913 1.00 11.56 463 ASN A N 1
ATOM 4165 C CA . ASN A 1 280 ? -9.555 -0.268 72.012 1.00 12.89 463 ASN A CA 1
ATOM 4166 C C . ASN A 1 280 ? -10.433 -1.510 72.005 1.00 12.88 463 ASN A C 1
ATOM 4167 O O . ASN A 1 280 ? -11.096 -1.809 71.007 1.00 12.78 463 ASN A O 1
ATOM 4178 N N . LYS A 1 281 ? -10.412 -2.238 73.117 1.00 14.70 464 LYS A N 1
ATOM 4179 C CA . LYS A 1 281 ? -11.235 -3.419 73.262 1.00 16.39 464 LYS A CA 1
ATOM 4180 C C . LYS A 1 281 ? -12.691 -3.057 73.067 1.00 17.12 464 LYS A C 1
ATOM 4181 O O . LYS A 1 281 ? -13.168 -2.022 73.578 1.00 17.93 464 LYS A O 1
ATOM 4200 N N . GLY A 1 282 ? -13.425 -3.930 72.385 1.00 18.01 465 GLY A N 1
ATOM 4201 C CA . GLY A 1 282 ? -14.859 -3.741 72.223 1.00 20.54 465 GLY A CA 1
ATOM 4202 C C . GLY A 1 282 ? -15.634 -4.339 73.376 1.00 26.24 465 GLY A C 1
ATOM 4203 O O . GLY A 1 282 ? -15.218 -5.334 73.909 1.00 29.90 465 GLY A O 1
ATOM 4207 N N . THR A 1 283 ? -16.796 -3.774 73.683 1.00 29.74 466 THR A N 1
ATOM 4208 C CA . THR A 1 283 ? -17.550 -4.084 74.905 1.00 33.97 466 THR A CA 1
ATOM 4209 C C . THR A 1 283 ? -17.492 -5.543 75.391 1.00 36.28 466 THR A C 1
ATOM 4210 O O . THR A 1 283 ? -17.304 -5.813 76.579 1.00 35.69 466 THR A O 1
ATOM 4221 N N . GLU A 1 284 ? -17.661 -6.487 74.480 1.00 38.86 467 GLU A N 1
ATOM 4222 C CA . GLU A 1 284 ? -17.649 -7.894 74.853 1.00 41.84 467 GLU A CA 1
ATOM 4223 C C . GLU A 1 284 ? -16.310 -8.309 75.471 1.00 40.10 467 GLU A C 1
ATOM 4224 O O . GLU A 1 284 ? -16.278 -9.138 76.382 1.00 40.32 467 GLU A O 1
ATOM 4236 N N . LEU A 1 285 ? -15.214 -7.718 74.992 1.00 37.98 468 LEU A N 1
ATOM 4237 C CA . LEU A 1 285 ? -13.880 -8.100 75.460 1.00 35.94 468 LEU A CA 1
ATOM 4238 C C . LEU A 1 285 ? -13.490 -7.582 76.875 1.00 33.57 468 LEU A C 1
ATOM 4239 O O . LEU A 1 285 ? -12.860 -8.326 77.621 1.00 34.74 468 LEU A O 1
ATOM 4255 N N . PRO A 1 286 ? -13.843 -6.326 77.254 1.00 29.56 469 PRO A N 1
ATOM 4256 C CA . PRO A 1 286 ? -13.704 -5.948 78.666 1.00 36.81 469 PRO A CA 1
ATOM 4257 C C . PRO A 1 286 ? -14.592 -6.723 79.616 1.00 31.25 469 PRO A C 1
ATOM 4258 O O . PRO A 1 286 ? -14.208 -6.903 80.768 1.00 41.46 469 PRO A O 1
ATOM 4269 N N . SER A 1 287 ? -15.768 -7.144 79.159 1.00 30.35 470 SER A N 1
ATOM 4270 C CA . SER A 1 287 ? -16.673 -7.892 80.025 1.00 30.79 470 SER A CA 1
ATOM 4271 C C . SER A 1 287 ? -16.213 -9.336 80.172 1.00 36.97 470 SER A C 1
ATOM 4272 O O . SER A 1 287 ? -16.165 -9.865 81.281 1.00 42.54 470 SER A O 1
#

Radius of gyration: 25.28 Å; Cα contacts (8 Å, |Δi|>4): 758; chains: 1; bounding box: 72×43×64 Å

InterPro domains:
  IPR013783 Immunoglobulin-like fold [G3DSA:2.60.40.10] (167-292)
  IPR041033 SpaA-like, prealbumin fold domain subgroup 1 [PF17802] (169-265)
  IPR047589 DUF11 repeat [TIGR01451] (4-46)

Foldseek 3Di:
DQKDWDDQAAFQFDKIKIKGKDFFDAQDDPNFGFFKKKKWKDAFQCQFWAFDPPFKWKWKAAPVGDIQTADDDDALDARYWHWDDDRSIIMIMGTQANDGHDPGGNDHDTIMIMMMGIIGGFLPHDAFDDDDVNQKMWMFMDTDPDPPGPTDMDGHHAFKEKEFEAAPPPRATFWFWKKWKAFPPGWTWQCVPVRHTDTHDPVRTDIFTQDPRRIDMDTGHTFHKMWIATPGDGPQWDHDDGTDIAGAPPPGDQADPPTSRYHYDYDHIYGHPVVVD

B-factor: mean 14.33, std 9.19, range [4.68, 59.62]

Solvent-accessible surface area: 13679 Å² total; per-residue (Å²): 96,12,3,60,34,81,80,159,7,3,6,4,19,44,81,0,80,0,40,3,40,43,135,104,0,52,24,107,91,72,139,108,8,0,41,36,4,19,0,110,2,78,13,10,74,45,72,10,0,50,2,52,91,60,34,21,94,1,21,4,36,43,75,112,43,93,107,46,75,8,76,107,18,101,91,89,35,86,16,34,16,56,30,96,55,115,143,16,44,4,32,0,32,0,14,0,0,43,68,72,96,126,112,46,44,47,22,171,50,118,4,31,3,28,0,26,0,20,0,30,0,51,62,29,6,98,29,1,61,65,130,20,94,79,1,25,2,58,0,26,6,11,11,12,117,42,125,125,40,117,15,64,138,27,31,0,52,0,0,37,0,30,1,85,0,12,2,15,95,83,119,50,55,21,116,23,0,26,3,3,1,67,17,70,103,50,66,22,0,35,28,106,80,92,54,44,8,93,66,29,81,70,103,94,14,22,104,39,80,3,28,98,92,0,43,7,68,4,48,0,0,61,50,28,41,12,64,3,31,11,79,115,13,6,174,33,31,81,100,45,143,126,53,58,123,9,46,2,6,120,56,20,92,80,47,54,144,105,18,58,15,38,1,55,3,50,4,80,0,84,68,8,123,158,79,88,131